Protein AF-A0A6L2LX08-F1 (afdb_monomer)

Organism: Tanacetum cinerariifolium (NCBI:txid118510)

Solvent-accessible surface area (backbone atoms only — not comparable to full-atom values): 15233 Å² total; per-residue (Å²): 135,84,84,80,79,87,71,76,82,74,75,90,45,76,66,49,53,52,54,49,52,52,50,51,51,48,55,66,56,57,76,75,60,60,82,78,58,62,72,62,72,74,46,66,65,60,57,51,51,52,53,51,52,61,50,60,75,73,66,77,92,78,82,86,76,82,82,73,95,84,80,87,87,78,84,90,81,84,88,75,94,79,91,78,84,88,78,91,79,82,93,77,85,86,92,69,97,68,89,82,86,72,96,75,88,79,76,56,71,73,57,60,58,60,72,66,54,78,73,83,74,82,73,84,63,58,70,69,57,52,54,51,52,52,52,52,52,51,55,52,50,53,54,48,54,54,52,53,54,50,52,53,50,52,52,50,54,50,51,54,50,52,52,53,49,51,56,49,49,56,51,50,54,50,52,52,54,51,52,49,54,52,51,51,54,52,50,52,54,50,49,53,53,48,53,51,52,53,52,52,53,51,51,52,52,54,52,53,50,52,50,52,51,50,52,53,50,51,54,50,53,53,51,52,54,52,52,50,54,55,51,52,53,54,51,53,59,61,75,76,106

Sequence (241 aa):
MSKQCTKPKRKQDDSWFKDKVLLVQAQANGQILHEDELAFLGDPGIAEVTLMANLSHYGSDALDEVYNPHNVDTNLINQAVHARPSFEQSNVVNHTETEITSDSNIIPYSQYVIDLQPAAIQNSKSSTQQDALIASVIEQLKTQVVNYTKINLDIQIVNDTLTAKLKRYKKQVKILKEGQNVALKNKDNVLDSWAQSVEIDNLKQTLLEHLKERDSLLQTVTLLKNDFKKEESKNIDREIA

Secondary structure (DSSP, 8-state):
------SPPPP--HHHHHHHHHHHHHHHHHTSS-GGGTTTSS-HHHHHHHHHHHHHTTSSSSSS-----S--SSSS--------------------------------HHHHHHHTS---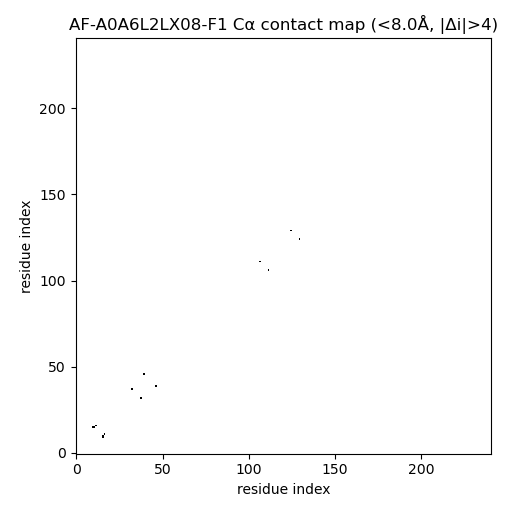------HHHHHHHHHHHHHHHHHHHHHHHHHHHHHHHHHHHHHHHHHHHHHHHHHHHHHHHHHHHHHHHHHHHHHHHHHHHHHHHHHHHHHHHHHHHHHHHHHHHHHHHHHHHHHHHHH--

Foldseek 3Di:
DDPDDPDPDDDPDPVVVVVVVVVVVCVVVVVPDDPVVVVCPPDVPVVVVVVVVVCVVVPDPPPPDDDDPDDPPDDPPPPDDDDDDDDDDDDDDDDDDDDDPDDDDDDPPVVVVVVPPDPPPPPPDDVVNVVVVVVVVVVVVVVVVVVVVVVVVVVVVVVVVVVVVVVVVVVVVVVVVVVVVVVVVVVVVVVVVVVVVVVVVVVVVVVVVVVVVVVVVVVVVVVVVVVVVVVVVVVVVVVVD

Structure (mmCIF, N/CA/C/O backbone):
data_AF-A0A6L2LX08-F1
#
_entry.id   AF-A0A6L2LX08-F1
#
loop_
_atom_site.group_PDB
_atom_site.id
_atom_site.type_symbol
_atom_site.label_atom_id
_atom_site.label_alt_id
_atom_site.label_comp_id
_atom_site.label_asym_id
_atom_site.label_entity_id
_atom_site.label_seq_id
_atom_site.pdbx_PDB_ins_code
_atom_site.Cartn_x
_atom_site.Cartn_y
_atom_site.Cartn_z
_atom_site.occupancy
_atom_site.B_iso_or_equiv
_atom_site.auth_seq_id
_atom_site.auth_comp_id
_atom_site.auth_asym_id
_atom_site.auth_atom_id
_atom_site.pdbx_PDB_model_num
ATOM 1 N N . MET A 1 1 ? -25.011 -23.414 -28.152 1.00 41.28 1 MET A N 1
ATOM 2 C CA . MET A 1 1 ? -24.965 -22.289 -29.116 1.00 41.28 1 MET A CA 1
ATOM 3 C C . MET A 1 1 ? -23.629 -21.577 -28.958 1.00 41.28 1 MET A C 1
ATOM 5 O O . MET A 1 1 ? -23.352 -21.077 -27.875 1.00 41.28 1 MET A O 1
ATOM 9 N N . SER A 1 2 ? -22.768 -21.619 -29.979 1.00 49.69 2 SER A N 1
ATOM 10 C CA . SER A 1 2 ? -21.411 -21.061 -29.911 1.00 49.69 2 SER A CA 1
ATOM 11 C C . SER A 1 2 ? -21.460 -19.552 -30.165 1.00 49.69 2 SER A C 1
ATOM 13 O O . SER A 1 2 ? -21.918 -19.125 -31.224 1.00 49.69 2 SER A O 1
ATOM 15 N N . LYS A 1 3 ? -21.056 -18.735 -29.185 1.00 55.75 3 LYS A N 1
ATOM 16 C CA . LYS A 1 3 ? -21.018 -17.271 -29.322 1.00 55.75 3 LYS A CA 1
ATOM 17 C C . LYS A 1 3 ? -19.845 -16.904 -30.239 1.00 55.75 3 LYS A C 1
ATOM 19 O O . LYS A 1 3 ? -18.704 -16.858 -29.789 1.00 55.75 3 LYS A O 1
ATOM 24 N N . GLN A 1 4 ? -20.111 -16.679 -31.525 1.00 52.16 4 GLN A N 1
ATOM 25 C CA . GLN A 1 4 ? -19.106 -16.160 -32.453 1.00 52.16 4 GLN A CA 1
ATOM 26 C C . GLN A 1 4 ? -18.783 -14.703 -32.100 1.00 52.16 4 GLN A C 1
ATOM 28 O O . GLN A 1 4 ? -19.656 -13.838 -32.087 1.00 52.16 4 GLN A O 1
ATOM 33 N N . CYS A 1 5 ? -17.516 -14.441 -31.777 1.00 54.53 5 CYS A N 1
ATOM 34 C CA . CYS A 1 5 ? -17.016 -13.101 -31.496 1.00 54.53 5 CYS A CA 1
ATOM 35 C C . CYS A 1 5 ? -16.708 -12.391 -32.823 1.00 54.53 5 CYS A C 1
ATOM 37 O O . CYS A 1 5 ? -15.807 -12.799 -33.548 1.00 54.53 5 CYS A O 1
ATOM 39 N N . THR A 1 6 ? -17.452 -11.332 -33.136 1.00 59.69 6 THR A N 1
ATOM 40 C CA . THR A 1 6 ? -17.341 -10.539 -34.376 1.00 59.69 6 THR A CA 1
ATOM 41 C C . THR A 1 6 ? -16.315 -9.404 -34.303 1.00 59.69 6 THR A C 1
ATOM 43 O O . THR A 1 6 ? -16.187 -8.627 -35.246 1.00 59.69 6 THR A O 1
ATOM 46 N N . LYS A 1 7 ? -15.564 -9.274 -33.201 1.00 73.94 7 LYS A N 1
ATOM 47 C CA . LYS A 1 7 ? -14.571 -8.199 -33.057 1.00 73.94 7 LYS A CA 1
ATOM 48 C C . LYS A 1 7 ? -13.251 -8.581 -33.743 1.00 73.94 7 LYS A C 1
ATOM 50 O O . LYS A 1 7 ? -12.708 -9.643 -33.428 1.00 73.94 7 LYS A O 1
ATOM 55 N N . PRO A 1 8 ? -12.693 -7.728 -34.625 1.00 62.06 8 PRO A N 1
ATOM 56 C CA . PRO A 1 8 ? -11.378 -7.968 -35.206 1.00 62.06 8 PRO A CA 1
ATOM 57 C C . PRO A 1 8 ? -10.317 -7.998 -34.100 1.00 62.06 8 PRO A C 1
ATOM 59 O O . PRO A 1 8 ? -10.370 -7.215 -33.146 1.00 62.06 8 PRO A O 1
ATOM 62 N N . LYS A 1 9 ? -9.353 -8.920 -34.214 1.00 68.38 9 LYS A N 1
ATOM 63 C CA . LYS A 1 9 ? -8.205 -8.976 -33.303 1.00 68.38 9 LYS A CA 1
ATOM 64 C C . LYS A 1 9 ? -7.478 -7.630 -33.375 1.00 68.38 9 LYS A C 1
ATOM 66 O O . LYS A 1 9 ? -7.027 -7.233 -34.447 1.00 68.38 9 LYS A O 1
ATOM 71 N N . ARG A 1 10 ? -7.395 -6.921 -32.244 1.00 70.75 10 ARG A N 1
ATOM 72 C CA . ARG A 1 10 ? -6.572 -5.708 -32.137 1.00 70.75 10 ARG A CA 1
ATOM 73 C C . ARG A 1 10 ? -5.121 -6.068 -32.469 1.00 70.75 10 ARG A C 1
ATOM 75 O O . ARG A 1 10 ? -4.681 -7.172 -32.143 1.00 70.75 10 ARG A O 1
ATOM 82 N N . LYS A 1 11 ? -4.403 -5.152 -33.126 1.00 77.50 11 LYS A N 1
ATOM 83 C CA . LYS A 1 11 ? -2.964 -5.305 -33.370 1.00 77.50 11 LYS A CA 1
ATOM 84 C C . LYS A 1 11 ? -2.252 -5.444 -32.020 1.00 77.50 11 LYS A C 1
ATOM 86 O O . LYS A 1 11 ? -2.609 -4.758 -31.067 1.00 77.50 11 LYS A O 1
ATOM 91 N N . GLN A 1 12 ? -1.303 -6.373 -31.941 1.00 79.38 12 GLN A N 1
ATOM 92 C CA . GLN A 1 12 ? -0.458 -6.559 -30.763 1.00 79.38 12 GLN A CA 1
ATOM 93 C C . GLN A 1 12 ? 0.648 -5.505 -30.797 1.00 79.38 12 GLN A C 1
ATOM 95 O O . GLN A 1 12 ? 1.749 -5.766 -31.266 1.00 79.38 12 GLN A O 1
ATOM 100 N N . ASP A 1 13 ? 0.299 -4.293 -30.389 1.00 78.62 13 ASP A N 1
ATOM 101 C CA . ASP A 1 13 ? 1.238 -3.203 -30.150 1.00 78.62 13 ASP A CA 1
ATOM 102 C C . ASP A 1 13 ? 1.584 -3.106 -28.653 1.00 78.62 13 ASP A C 1
ATOM 104 O O . ASP A 1 13 ? 1.007 -3.799 -27.806 1.00 78.62 13 ASP A O 1
ATOM 108 N N . ASP A 1 14 ? 2.532 -2.238 -28.305 1.00 76.38 14 ASP A N 1
ATOM 109 C CA . ASP A 1 14 ? 2.966 -2.035 -26.917 1.00 76.38 14 ASP A CA 1
ATOM 110 C C . ASP A 1 14 ? 1.815 -1.635 -25.981 1.00 76.38 14 ASP A C 1
ATOM 112 O O . ASP A 1 14 ? 1.832 -1.950 -24.788 1.00 76.38 14 ASP A O 1
ATOM 116 N N . SER A 1 15 ? 0.792 -0.951 -26.506 1.00 72.50 15 SER A N 1
ATOM 117 C CA . SER A 1 15 ? -0.394 -0.564 -25.741 1.00 72.50 15 SER A CA 1
ATOM 118 C C . SER A 1 15 ? -1.241 -1.785 -25.378 1.00 72.50 15 SER A C 1
ATOM 120 O O . SER A 1 15 ? -1.640 -1.932 -24.221 1.00 72.50 15 SER A O 1
ATOM 122 N N . TRP A 1 16 ? -1.437 -2.713 -26.319 1.00 87.38 16 TRP A N 1
ATOM 123 C CA . TRP A 1 16 ? -2.125 -3.982 -26.085 1.00 87.38 16 TRP A CA 1
ATOM 124 C C . TRP A 1 16 ? -1.424 -4.841 -25.028 1.00 87.38 16 TRP A C 1
ATOM 126 O O . TRP A 1 16 ? -2.092 -5.416 -24.166 1.00 87.38 16 TRP A O 1
ATOM 136 N N . PHE A 1 17 ? -0.089 -4.915 -25.057 1.00 77.56 17 PHE A N 1
ATOM 137 C CA . PHE A 1 17 ? 0.668 -5.668 -24.053 1.00 77.56 17 PHE A CA 1
ATOM 138 C C . PHE A 1 17 ? 0.535 -5.052 -22.659 1.00 77.56 17 PHE A C 1
ATOM 140 O O . PHE A 1 17 ? 0.294 -5.781 -21.696 1.00 77.56 17 PHE A O 1
ATOM 147 N N . LYS A 1 18 ? 0.608 -3.721 -22.544 1.00 80.69 18 LYS A N 1
ATOM 148 C CA . LYS A 1 18 ? 0.393 -3.018 -21.269 1.00 80.69 18 LYS A CA 1
ATOM 149 C C . LYS A 1 18 ? -1.010 -3.261 -20.710 1.00 80.69 18 LYS A C 1
ATOM 151 O O . LYS A 1 18 ? -1.135 -3.590 -19.534 1.00 80.69 18 LYS A O 1
ATOM 156 N N . ASP A 1 19 ? -2.041 -3.176 -21.551 1.00 75.88 19 ASP A N 1
ATOM 157 C CA . ASP A 1 19 ? -3.439 -3.451 -21.181 1.00 75.88 19 ASP A CA 1
ATOM 158 C C . ASP A 1 19 ? -3.627 -4.907 -20.710 1.00 75.88 19 ASP A C 1
ATOM 160 O O . ASP A 1 19 ? -4.283 -5.178 -19.704 1.00 75.88 19 ASP A O 1
ATOM 164 N N .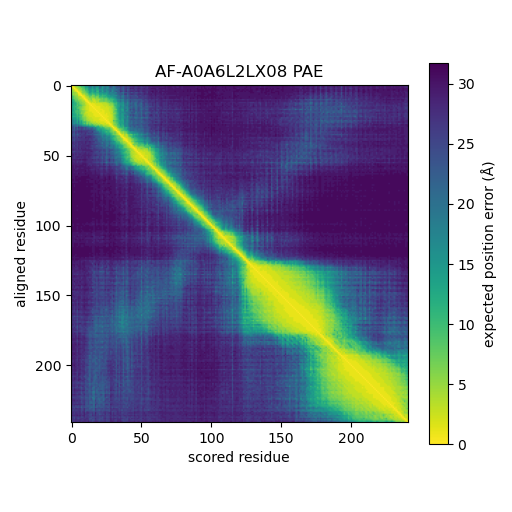 LYS A 1 20 ? -2.973 -5.870 -21.374 1.00 78.06 20 LYS A N 1
ATOM 165 C CA . LYS A 1 20 ? -3.012 -7.285 -20.974 1.00 78.06 20 LYS A CA 1
ATOM 166 C C . LYS A 1 20 ? -2.284 -7.575 -19.670 1.00 78.06 20 LYS A C 1
ATOM 168 O O . LYS A 1 20 ? -2.811 -8.337 -18.863 1.00 78.06 20 LYS A O 1
ATOM 173 N N . VAL A 1 21 ? -1.119 -6.977 -19.446 1.00 77.88 21 VAL A N 1
ATOM 174 C CA . VAL A 1 21 ? -0.383 -7.115 -18.182 1.00 77.88 21 VAL A CA 1
ATOM 175 C C . VAL A 1 21 ? -1.182 -6.501 -17.032 1.00 77.88 21 VAL A C 1
ATOM 177 O O . VAL A 1 21 ? -1.316 -7.135 -15.989 1.00 77.88 21 VAL A O 1
ATOM 180 N N . LEU A 1 22 ? -1.795 -5.330 -17.240 1.00 78.25 22 LEU A N 1
ATOM 181 C CA . LEU A 1 22 ? -2.703 -4.706 -16.272 1.00 78.25 22 LEU A CA 1
ATOM 182 C C . LEU A 1 22 ? -3.910 -5.594 -15.953 1.00 78.25 22 LEU A C 1
ATOM 184 O O . LEU A 1 22 ? -4.255 -5.749 -14.784 1.00 78.25 22 LEU A O 1
ATOM 188 N N . LEU A 1 23 ? -4.517 -6.222 -16.963 1.00 79.00 23 LEU A N 1
ATOM 189 C CA . LEU A 1 23 ? -5.648 -7.128 -16.765 1.00 79.00 23 LEU A CA 1
ATOM 190 C C . LEU A 1 23 ? -5.251 -8.381 -15.972 1.00 79.00 23 LEU A C 1
ATOM 192 O O . LEU A 1 23 ? -5.980 -8.782 -15.072 1.00 79.00 23 LEU A O 1
ATOM 196 N N . VAL A 1 24 ? -4.091 -8.978 -16.263 1.00 74.69 24 VAL A N 1
ATOM 197 C CA . VAL A 1 24 ? -3.564 -10.138 -15.521 1.00 74.69 24 VAL A CA 1
ATOM 198 C C . VAL A 1 24 ? -3.210 -9.754 -14.085 1.00 74.69 24 VAL A C 1
ATOM 200 O O . VAL A 1 24 ? -3.518 -10.505 -13.165 1.00 74.69 24 VAL A O 1
A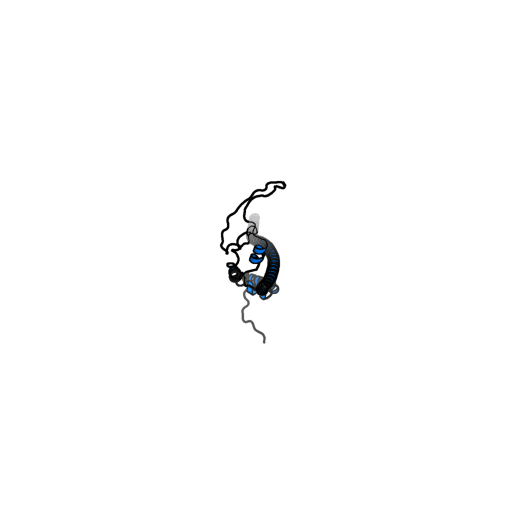TOM 203 N N . GLN A 1 25 ? -2.640 -8.566 -13.872 1.00 69.12 25 GLN A N 1
ATOM 204 C CA . GLN A 1 25 ? -2.359 -8.037 -12.539 1.00 69.12 25 GLN A CA 1
ATOM 205 C C . GLN A 1 25 ? -3.651 -7.792 -11.750 1.00 69.12 25 GLN A C 1
ATOM 207 O O . GLN A 1 25 ? -3.732 -8.154 -10.580 1.00 69.12 25 GLN A O 1
ATOM 212 N N . ALA A 1 26 ? -4.682 -7.231 -12.385 1.00 66.06 26 ALA A N 1
ATOM 213 C CA . ALA A 1 26 ? -5.994 -7.033 -11.776 1.00 66.06 26 ALA A CA 1
ATOM 214 C C . ALA A 1 26 ? -6.694 -8.366 -11.474 1.00 66.06 26 ALA A C 1
ATOM 216 O O . ALA A 1 26 ? -7.330 -8.495 -10.436 1.00 66.06 26 ALA A O 1
ATOM 217 N N . GLN A 1 27 ? -6.537 -9.376 -12.331 1.00 66.25 27 GLN A N 1
ATOM 218 C CA . GLN A 1 27 ? -7.106 -10.710 -12.133 1.00 66.25 27 GLN A CA 1
ATOM 219 C C . GLN A 1 27 ? -6.372 -11.495 -11.031 1.00 66.25 27 GLN A C 1
ATOM 221 O O . GLN A 1 27 ? -7.015 -12.189 -10.247 1.00 66.25 27 GLN A O 1
ATOM 226 N N . ALA A 1 28 ? -5.050 -11.325 -10.917 1.00 53.53 28 ALA A N 1
ATOM 227 C CA . ALA A 1 28 ? -4.238 -11.857 -9.822 1.00 53.53 28 ALA A CA 1
ATOM 228 C C . ALA A 1 28 ? -4.529 -11.155 -8.483 1.00 53.53 28 ALA A C 1
ATOM 230 O O . ALA A 1 28 ? -4.523 -11.795 -7.435 1.00 53.53 28 ALA A O 1
ATOM 231 N N . ASN A 1 29 ? -4.835 -9.855 -8.516 1.00 58.97 29 ASN A N 1
ATOM 232 C CA . ASN A 1 29 ? -5.192 -9.075 -7.329 1.00 58.97 29 ASN A CA 1
ATOM 233 C C . ASN A 1 29 ? -6.678 -9.237 -6.932 1.00 58.97 29 ASN A C 1
ATOM 235 O O . ASN A 1 29 ? -7.015 -9.102 -5.760 1.00 58.97 29 ASN A O 1
ATOM 239 N N . GLY A 1 30 ? -7.564 -9.549 -7.884 1.00 53.81 30 GLY A N 1
ATOM 240 C CA . GLY A 1 30 ? -9.012 -9.695 -7.688 1.00 53.81 30 GLY A CA 1
ATOM 241 C C . GLY A 1 30 ? -9.455 -11.038 -7.099 1.00 53.81 30 GLY A C 1
ATOM 242 O O . GLY A 1 30 ? -10.604 -11.170 -6.701 1.00 53.81 30 GLY A O 1
ATOM 243 N N . GLN A 1 31 ? -8.561 -12.028 -6.998 1.00 51.47 31 GLN A N 1
ATOM 244 C CA . GLN A 1 31 ? -8.841 -13.298 -6.311 1.00 51.47 31 GLN A CA 1
ATOM 245 C C . GLN A 1 31 ? -8.627 -13.243 -4.786 1.00 51.47 31 GLN A C 1
ATOM 247 O O . GLN A 1 31 ? -8.909 -14.227 -4.107 1.00 51.47 31 GLN A O 1
ATOM 252 N N . ILE A 1 32 ? -8.134 -12.123 -4.238 1.00 49.69 32 ILE A N 1
ATOM 253 C CA . ILE A 1 32 ? -7.744 -12.012 -2.818 1.00 49.69 32 ILE A CA 1
ATOM 254 C C . ILE A 1 32 ? -8.665 -11.098 -1.994 1.00 49.69 32 ILE A C 1
ATOM 256 O O . ILE A 1 32 ? -8.619 -11.167 -0.767 1.00 49.69 32 ILE A O 1
ATOM 260 N N . LEU A 1 33 ? -9.536 -10.291 -2.608 1.00 43.94 33 LEU A N 1
ATOM 261 C CA . LEU A 1 33 ? -10.389 -9.359 -1.863 1.00 43.94 33 LEU A CA 1
ATOM 262 C C . LEU A 1 33 ? -11.863 -9.752 -2.011 1.00 43.94 33 LEU A C 1
ATOM 264 O O . LEU A 1 33 ? -12.422 -9.749 -3.105 1.00 43.94 33 LEU A O 1
ATOM 268 N N . HIS A 1 34 ? -12.444 -10.153 -0.880 1.00 43.28 34 HIS A N 1
ATOM 269 C CA . HIS A 1 34 ? -13.855 -10.485 -0.688 1.00 43.28 34 HIS A CA 1
ATOM 270 C C . HIS A 1 34 ? -14.738 -9.296 -1.111 1.00 43.28 34 HIS A C 1
ATOM 272 O O . HIS A 1 34 ? -14.338 -8.144 -0.935 1.00 43.28 34 HIS A O 1
ATOM 278 N N . GLU A 1 35 ? -15.936 -9.566 -1.640 1.00 48.88 35 GLU A N 1
ATOM 279 C CA . GLU A 1 35 ? -16.871 -8.570 -2.206 1.00 48.88 35 GLU A CA 1
ATOM 280 C C . GLU A 1 35 ? -17.202 -7.391 -1.262 1.00 48.88 35 GLU A C 1
ATOM 282 O O . GLU A 1 35 ? -17.576 -6.317 -1.732 1.00 48.88 35 GLU A O 1
ATOM 287 N N . ASP A 1 36 ? -16.956 -7.529 0.043 1.00 51.44 36 ASP A N 1
ATOM 288 C CA . ASP A 1 36 ? -17.189 -6.486 1.050 1.00 51.44 36 ASP A CA 1
ATOM 289 C C . ASP A 1 36 ? -16.138 -5.351 1.051 1.00 51.44 36 ASP A C 1
ATOM 291 O O . ASP A 1 36 ? -16.396 -4.272 1.584 1.00 51.44 36 ASP A O 1
ATOM 295 N N . GLU A 1 37 ? -14.954 -5.545 0.450 1.00 50.62 37 GLU A N 1
ATOM 296 C CA . GLU A 1 37 ? -13.893 -4.517 0.389 1.00 50.62 37 GLU A CA 1
ATOM 297 C C . GLU A 1 37 ? -14.067 -3.528 -0.780 1.00 50.62 37 GLU A C 1
ATOM 299 O O . GLU A 1 37 ? -13.519 -2.423 -0.743 1.00 50.62 37 GLU A O 1
ATOM 304 N N . LEU A 1 38 ? -14.872 -3.867 -1.795 1.00 51.47 38 LEU A N 1
ATOM 305 C CA . LEU A 1 38 ? -15.104 -3.004 -2.964 1.00 51.47 38 LEU A CA 1
ATOM 306 C C . LEU A 1 38 ? -16.054 -1.835 -2.675 1.00 51.47 38 LEU A C 1
ATOM 308 O O . LEU A 1 38 ? -15.947 -0.793 -3.320 1.00 51.47 38 LEU A O 1
ATOM 312 N N . ALA A 1 39 ? -16.926 -1.956 -1.671 1.00 47.97 39 ALA A N 1
ATOM 313 C CA . ALA A 1 39 ? -17.774 -0.849 -1.228 1.00 47.97 39 ALA A CA 1
ATOM 314 C C . ALA A 1 39 ? -16.991 0.227 -0.445 1.00 47.97 39 ALA A C 1
ATOM 316 O O . ALA A 1 39 ? -17.426 1.373 -0.378 1.00 47.97 39 ALA A O 1
ATOM 317 N N . PHE A 1 40 ? -15.820 -0.115 0.114 1.00 44.88 40 PHE A N 1
ATOM 318 C CA . PHE A 1 40 ? -15.015 0.789 0.949 1.00 44.88 40 PHE A CA 1
ATOM 319 C C . PHE A 1 40 ? -14.046 1.676 0.146 1.00 44.88 40 PHE A C 1
ATOM 321 O O . PHE A 1 40 ? -13.585 2.701 0.640 1.00 44.88 40 PHE A O 1
ATOM 328 N N . LEU A 1 41 ? -13.739 1.305 -1.102 1.00 46.84 41 LEU A N 1
ATOM 329 C CA . LEU A 1 41 ? -12.811 2.039 -1.976 1.00 46.84 41 LEU A CA 1
ATOM 330 C C . LEU A 1 41 ? -13.506 3.028 -2.924 1.00 46.84 41 LEU A C 1
ATOM 332 O O . LEU A 1 41 ? -12.823 3.764 -3.633 1.00 46.84 41 LEU A O 1
ATOM 336 N N . GLY A 1 42 ? -14.844 3.038 -2.950 1.00 50.34 42 GLY A N 1
ATOM 337 C CA . GLY A 1 42 ? -15.627 3.880 -3.855 1.00 50.34 42 GLY A CA 1
ATOM 338 C C . GLY A 1 42 ? -15.619 5.362 -3.487 1.00 50.34 42 GLY A C 1
ATOM 339 O O . GLY A 1 42 ? -15.642 6.194 -4.389 1.00 50.34 42 GLY A O 1
ATOM 340 N N . ASP A 1 43 ? -15.553 5.698 -2.193 1.00 48.84 43 ASP A N 1
ATOM 341 C CA . ASP A 1 43 ? -15.487 7.096 -1.764 1.00 48.84 43 ASP A CA 1
ATOM 342 C C . ASP A 1 43 ? -14.944 7.257 -0.324 1.00 48.84 43 ASP A C 1
ATOM 344 O O . ASP A 1 43 ? -15.702 7.182 0.652 1.00 48.84 43 ASP A O 1
ATOM 348 N N . PRO A 1 44 ? -13.626 7.479 -0.153 1.00 52.62 44 PRO A N 1
ATOM 349 C CA . PRO A 1 44 ? -13.014 7.740 1.152 1.00 52.62 44 PRO A CA 1
ATOM 350 C C . PRO A 1 44 ? -13.641 8.941 1.875 1.00 52.62 44 PRO A C 1
ATOM 352 O O . PRO A 1 44 ? -13.711 8.945 3.104 1.00 52.62 44 PRO A O 1
ATOM 355 N N . GLY A 1 45 ? -14.148 9.927 1.123 1.00 51.84 45 GLY A N 1
ATOM 356 C CA . GLY A 1 45 ? -14.739 11.144 1.677 1.00 51.84 45 GLY A CA 1
ATOM 357 C C . GLY A 1 45 ? -16.080 10.899 2.369 1.00 51.84 45 GLY A C 1
ATOM 358 O O . GLY A 1 45 ? -16.346 11.485 3.414 1.00 51.84 45 GLY A O 1
ATOM 359 N N . ILE A 1 46 ? -16.912 9.988 1.855 1.00 55.53 46 ILE A N 1
ATOM 360 C CA . ILE A 1 46 ? -18.222 9.679 2.455 1.00 55.53 46 ILE A CA 1
ATOM 361 C C . ILE A 1 46 ? -18.053 8.908 3.767 1.00 55.53 46 ILE A C 1
ATOM 363 O O . ILE A 1 46 ? -18.759 9.182 4.741 1.00 55.53 46 ILE A O 1
ATOM 367 N N . ALA A 1 47 ? -17.101 7.972 3.825 1.00 55.34 47 ALA A N 1
ATOM 368 C CA . ALA A 1 47 ? -16.808 7.218 5.041 1.00 55.34 47 ALA A CA 1
ATOM 369 C C . ALA A 1 47 ? -16.259 8.132 6.148 1.00 55.34 47 ALA A C 1
ATOM 371 O O . ALA A 1 47 ? -16.675 8.014 7.299 1.00 55.34 47 ALA A O 1
ATOM 372 N N . GLU A 1 48 ? -15.385 9.076 5.796 1.00 57.25 48 GLU A N 1
ATOM 373 C CA . GLU A 1 48 ? -14.810 10.048 6.729 1.00 57.25 48 GLU A CA 1
ATOM 374 C C . GLU A 1 48 ? -15.861 11.043 7.250 1.00 57.25 48 GLU A C 1
ATOM 376 O O . GLU A 1 48 ? -15.943 11.275 8.457 1.00 57.25 48 GLU A O 1
ATOM 381 N N . VAL A 1 49 ? -16.738 11.548 6.374 1.00 57.50 49 VAL A N 1
ATOM 382 C CA . VAL A 1 49 ? -17.853 12.440 6.742 1.00 57.50 49 VAL A CA 1
ATOM 383 C C . VAL A 1 49 ? -18.885 11.719 7.610 1.00 57.50 49 VAL A C 1
ATOM 385 O O . VAL A 1 49 ? -19.371 12.292 8.580 1.00 57.50 49 VAL A O 1
ATOM 388 N N . THR A 1 50 ? -19.180 10.448 7.328 1.00 56.03 50 THR A N 1
ATOM 389 C CA . THR A 1 50 ? -20.111 9.646 8.141 1.00 56.03 50 THR A CA 1
ATOM 390 C C . THR A 1 50 ? -19.528 9.355 9.526 1.00 56.03 50 THR A C 1
ATOM 392 O O . THR A 1 50 ? -20.239 9.406 10.527 1.00 56.03 50 THR A O 1
ATOM 395 N N . LEU A 1 51 ? -18.221 9.091 9.616 1.00 58.91 51 LEU A N 1
ATOM 396 C CA . LEU A 1 51 ? -17.536 8.828 10.883 1.00 58.91 51 LEU A CA 1
ATOM 397 C C . LEU A 1 51 ? -17.400 10.110 11.723 1.00 58.91 51 LEU A C 1
ATOM 399 O O . LEU A 1 51 ? -17.646 10.065 12.927 1.00 58.91 51 LEU A O 1
ATOM 403 N N . MET A 1 52 ? -17.122 11.258 11.092 1.00 61.97 52 MET A N 1
ATOM 404 C CA . MET A 1 52 ? -17.168 12.575 11.740 1.00 61.97 52 MET A CA 1
ATOM 405 C C . MET A 1 52 ? -18.578 12.946 12.217 1.00 61.97 52 MET A C 1
ATOM 407 O O . MET A 1 52 ? -18.724 13.388 13.354 1.00 61.97 52 MET A O 1
ATOM 411 N N . ALA A 1 53 ? -19.614 12.714 11.405 1.00 56.66 53 ALA A N 1
ATOM 412 C CA . ALA A 1 53 ? -21.006 12.991 11.772 1.00 56.66 53 ALA A CA 1
ATOM 413 C C . ALA A 1 53 ? -21.493 12.115 12.943 1.00 56.66 53 ALA A C 1
ATOM 415 O O . ALA A 1 53 ? -22.188 12.594 13.841 1.00 56.66 53 ALA A O 1
ATOM 416 N N . ASN A 1 54 ? -21.076 10.845 12.981 1.00 55.06 54 ASN A N 1
ATOM 417 C CA . ASN A 1 54 ? -21.398 9.930 14.078 1.00 55.06 54 ASN A CA 1
ATOM 418 C C . ASN A 1 54 ? -20.660 10.287 15.380 1.00 55.06 54 ASN A C 1
ATOM 420 O O . ASN A 1 54 ? -21.207 10.090 16.462 1.00 55.06 54 ASN A O 1
ATOM 424 N N . LEU A 1 55 ? -19.445 10.841 15.291 1.00 57.00 55 LEU A N 1
ATOM 425 C CA . LEU A 1 55 ? -18.691 11.340 16.447 1.00 57.00 55 LEU A CA 1
ATOM 426 C C . LEU A 1 55 ? -19.248 12.674 16.973 1.00 57.00 55 LEU A C 1
ATOM 428 O O . LEU A 1 55 ? -19.318 12.863 18.186 1.00 57.00 55 LEU A O 1
ATOM 432 N N . SER A 1 56 ? -19.698 13.580 16.096 1.00 61.38 56 SER A N 1
ATOM 433 C CA . SER A 1 56 ? -20.287 14.862 16.511 1.00 61.38 56 SER A CA 1
ATOM 434 C C . SER A 1 56 ? -21.656 14.713 17.179 1.00 61.38 56 SER A C 1
ATOM 436 O O . SER A 1 56 ? -22.038 15.569 17.970 1.00 61.38 56 SER A O 1
ATOM 438 N N . HIS A 1 57 ? -22.383 13.621 16.915 1.00 50.12 57 HIS A N 1
ATOM 439 C CA . HIS A 1 57 ? -23.678 13.342 17.551 1.00 50.12 57 HIS A CA 1
ATOM 440 C C . HIS A 1 57 ? -23.548 12.949 19.040 1.00 50.12 57 HIS A C 1
ATOM 442 O O . HIS A 1 57 ? -24.537 12.949 19.768 1.00 50.12 57 HIS A O 1
ATOM 448 N N . TYR A 1 58 ? -22.339 12.630 19.516 1.00 50.97 58 TYR A N 1
ATOM 449 C CA . TYR A 1 58 ? -22.093 12.235 20.910 1.00 50.97 58 TYR A CA 1
ATOM 450 C C . TYR A 1 58 ? -21.210 13.223 21.694 1.00 50.97 58 TYR A C 1
ATOM 452 O O . TYR A 1 58 ? -20.823 12.935 22.824 1.00 50.97 58 TYR A O 1
ATOM 460 N N . GLY A 1 59 ? -20.872 14.375 21.105 1.00 56.34 59 GLY A N 1
ATOM 461 C CA . GLY A 1 59 ? -19.723 15.179 21.529 1.00 56.34 59 GLY A CA 1
ATOM 462 C C . GLY A 1 59 ? -19.985 16.546 22.163 1.00 56.34 59 GLY A C 1
ATOM 463 O O . GLY A 1 59 ? -19.007 17.261 22.341 1.00 56.34 59 GLY A O 1
ATOM 464 N N . SER A 1 60 ? -21.223 16.946 22.489 1.00 49.50 60 SER A N 1
ATOM 465 C CA . SER A 1 60 ? -21.451 18.309 23.025 1.00 49.50 60 SER A CA 1
ATOM 466 C C . SER A 1 60 ? -22.288 18.438 24.301 1.00 49.50 60 SER A C 1
ATOM 468 O O . SER A 1 60 ? -22.195 19.487 24.929 1.00 49.50 60 SER A O 1
ATOM 470 N N . ASP A 1 61 ? -23.013 17.406 24.748 1.00 49.09 61 ASP A N 1
ATOM 471 C CA . ASP A 1 61 ? -23.886 17.528 25.937 1.00 49.09 61 ASP A CA 1
ATOM 472 C C . ASP A 1 61 ? -23.344 16.807 27.189 1.00 49.09 61 ASP A C 1
ATOM 474 O O . ASP A 1 61 ? -24.024 16.740 28.209 1.00 49.09 61 ASP A O 1
ATOM 478 N N . ALA A 1 62 ? -22.125 16.252 27.141 1.00 50.97 62 ALA A N 1
ATOM 479 C CA . ALA A 1 62 ? -21.579 15.434 28.236 1.00 50.97 62 ALA A CA 1
ATOM 480 C C . ALA A 1 62 ? -20.145 15.784 28.676 1.00 50.97 62 ALA A C 1
ATOM 482 O O . ALA A 1 62 ? -19.577 15.063 29.493 1.00 50.97 62 ALA A O 1
ATOM 483 N N . LEU A 1 63 ? -19.538 16.855 28.150 1.00 47.00 63 LEU A N 1
ATOM 484 C CA . LEU A 1 63 ? -18.125 17.180 28.400 1.00 47.00 63 LEU A CA 1
ATOM 485 C C . LEU A 1 63 ? -17.892 18.594 28.951 1.00 47.00 63 LEU A C 1
ATOM 487 O O . LEU A 1 63 ? -16.887 19.206 28.608 1.00 47.00 63 LEU A O 1
ATOM 491 N N . ASP A 1 64 ? -18.768 19.090 29.832 1.00 49.31 64 ASP A N 1
ATOM 492 C CA . ASP A 1 64 ? -18.441 20.281 30.642 1.00 49.31 64 ASP A CA 1
ATOM 493 C C . ASP A 1 64 ? -18.614 20.093 32.157 1.00 49.31 64 ASP A C 1
ATOM 495 O O . ASP A 1 64 ? -18.626 21.051 32.920 1.00 49.31 64 ASP A O 1
ATOM 499 N N . GLU A 1 65 ? -18.662 18.846 32.635 1.00 53.69 65 GLU A N 1
ATOM 500 C CA . GLU A 1 65 ? -18.516 18.577 34.070 1.00 53.69 65 GLU A CA 1
ATOM 501 C C . GLU A 1 65 ? -17.428 17.525 34.311 1.00 53.69 65 GLU A C 1
ATOM 503 O O . GLU A 1 65 ? -17.652 16.387 34.725 1.00 53.69 65 GLU A O 1
ATOM 508 N N . VAL A 1 66 ? -16.190 17.929 34.005 1.00 40.44 66 VAL A N 1
ATOM 509 C CA . VAL A 1 66 ? -14.992 17.260 34.513 1.00 40.44 66 VAL A CA 1
ATOM 510 C C . VAL A 1 66 ? -14.930 17.497 36.020 1.00 40.44 66 VAL A C 1
ATOM 512 O O . VAL A 1 66 ? -14.525 18.545 36.515 1.00 40.44 66 VAL A O 1
ATOM 515 N N . TYR A 1 67 ? -15.357 16.464 36.728 1.00 38.94 67 TYR A N 1
ATOM 516 C CA . TYR A 1 67 ? -15.115 16.175 38.130 1.00 38.94 67 TYR A CA 1
ATOM 517 C C . TYR A 1 67 ? -13.718 16.620 38.612 1.00 38.94 67 TYR A C 1
ATOM 519 O O . TYR A 1 67 ? -12.694 16.099 38.169 1.00 38.94 67 TYR A O 1
ATOM 527 N N . ASN A 1 68 ? -13.692 17.545 39.575 1.00 43.16 68 ASN A N 1
ATOM 528 C CA . ASN A 1 68 ? -12.534 17.858 40.412 1.00 43.16 68 ASN A CA 1
ATOM 529 C C . ASN A 1 68 ? -12.798 17.318 41.835 1.00 43.16 68 ASN A C 1
ATOM 531 O O . ASN A 1 68 ? -13.604 17.909 42.559 1.00 43.16 68 ASN A O 1
ATOM 535 N N . PRO A 1 69 ? -12.180 16.203 42.273 1.00 47.06 69 PRO A N 1
ATOM 536 C CA . PRO A 1 69 ? -12.433 15.631 43.588 1.00 47.06 69 PRO A CA 1
ATOM 537 C C . PRO A 1 69 ? -11.446 16.165 44.616 1.00 47.06 69 PRO A C 1
ATOM 539 O O . PRO A 1 69 ? -10.552 15.446 45.035 1.00 47.06 69 PRO A O 1
ATOM 542 N N . HIS A 1 70 ? -11.617 17.413 45.040 1.00 42.91 70 HIS A N 1
ATOM 543 C CA . HIS A 1 70 ? -11.170 17.892 46.354 1.00 42.91 70 HIS A CA 1
ATOM 544 C C . HIS A 1 70 ? -11.763 19.278 46.610 1.00 42.91 70 HIS A C 1
ATOM 546 O O . HIS A 1 70 ? -11.068 20.278 46.480 1.00 42.91 70 HIS A O 1
ATOM 552 N N . ASN A 1 71 ? -13.068 19.316 46.912 1.00 49.12 71 ASN A N 1
ATOM 553 C CA . ASN A 1 71 ? -13.781 20.366 47.660 1.00 49.12 71 ASN A CA 1
ATOM 554 C C . ASN A 1 71 ? -15.280 20.315 47.310 1.00 49.12 71 ASN A C 1
ATOM 556 O O . ASN A 1 71 ? -15.745 21.099 46.491 1.00 49.12 71 ASN A O 1
ATOM 560 N N . VAL A 1 72 ? -16.051 19.416 47.925 1.00 45.88 72 VAL A N 1
ATOM 561 C CA . VAL A 1 72 ? -17.502 19.646 48.089 1.00 45.88 72 VAL A CA 1
ATOM 562 C C . VAL A 1 72 ? -17.909 19.218 49.498 1.00 45.88 72 VAL A C 1
ATOM 564 O O . VAL A 1 72 ? -18.789 18.405 49.719 1.00 45.88 72 VAL A O 1
ATOM 567 N N . ASP A 1 73 ? -17.167 19.814 50.421 1.00 46.50 73 ASP A N 1
ATOM 568 C CA . ASP A 1 73 ? -17.319 19.906 51.865 1.00 46.50 73 ASP A CA 1
ATOM 569 C C . ASP A 1 73 ? -18.491 20.685 52.462 1.00 46.50 73 ASP A C 1
ATOM 571 O O . ASP A 1 73 ? -18.387 21.004 53.639 1.00 46.50 73 ASP A O 1
ATOM 575 N N . THR A 1 74 ? -19.376 21.341 51.679 1.00 43.53 74 THR A N 1
ATOM 576 C CA . THR A 1 74 ? -20.053 22.541 52.262 1.00 43.53 74 THR A CA 1
ATOM 577 C C . THR A 1 74 ? -21.296 23.158 51.596 1.00 43.53 74 THR A C 1
ATOM 579 O O . THR A 1 74 ? -21.604 24.299 51.925 1.00 43.53 74 THR A O 1
ATOM 582 N N . ASN A 1 75 ? -22.065 22.499 50.716 1.00 43.41 75 ASN A N 1
ATOM 583 C CA . ASN A 1 75 ? -23.190 23.205 50.048 1.00 43.41 75 ASN A CA 1
ATOM 584 C C . ASN A 1 75 ? -24.599 22.586 50.115 1.00 43.41 75 ASN A C 1
ATOM 586 O O . ASN A 1 75 ? -25.491 23.092 49.442 1.00 43.41 75 ASN A O 1
ATOM 590 N N . LEU A 1 76 ? -24.875 21.595 50.974 1.00 39.25 76 LEU A N 1
ATOM 591 C CA . LEU A 1 76 ? -26.259 21.106 51.174 1.00 39.25 76 LEU A CA 1
ATOM 592 C C . LEU A 1 76 ? -26.872 21.435 52.548 1.00 39.25 76 LEU A C 1
ATOM 594 O O . LEU A 1 76 ? -27.847 20.817 52.964 1.00 39.25 76 LEU A O 1
ATOM 598 N N . ILE A 1 77 ? -26.339 22.429 53.262 1.00 38.34 77 ILE A N 1
ATOM 599 C CA . ILE A 1 77 ? -26.918 22.907 54.528 1.00 38.34 77 ILE A CA 1
ATOM 600 C C . ILE A 1 77 ? -26.984 24.432 54.493 1.00 38.34 77 ILE A C 1
ATOM 602 O O . ILE A 1 77 ? -26.207 25.096 55.156 1.00 38.34 77 ILE A O 1
ATOM 606 N N . ASN A 1 78 ? -27.876 24.999 53.680 1.00 40.53 78 ASN A N 1
ATOM 607 C CA . ASN A 1 78 ? -28.287 26.405 53.792 1.00 40.53 78 ASN A CA 1
ATOM 608 C C . ASN A 1 78 ? -29.692 26.595 53.204 1.00 40.53 78 ASN A C 1
ATOM 610 O O . ASN A 1 78 ? -29.911 27.373 52.281 1.00 40.53 78 ASN A O 1
ATOM 614 N N . GLN A 1 79 ? -30.672 25.872 53.748 1.00 44.75 79 GLN A N 1
ATOM 615 C CA . GLN A 1 79 ? -32.070 26.281 53.614 1.00 44.75 79 GLN A CA 1
ATOM 616 C C . GLN A 1 79 ? -32.867 25.959 54.882 1.00 44.75 79 GLN A C 1
ATOM 618 O O . GLN A 1 79 ? -33.829 25.204 54.867 1.00 44.75 79 GLN A O 1
ATOM 623 N N . ALA A 1 80 ? -32.446 26.548 56.000 1.00 35.16 80 ALA A N 1
ATOM 624 C CA . ALA A 1 80 ? -33.319 26.835 57.133 1.00 35.16 80 ALA A CA 1
ATOM 625 C C . ALA A 1 80 ? -32.689 27.964 57.956 1.00 35.16 80 ALA A C 1
ATOM 627 O O . ALA A 1 80 ? -31.636 27.816 58.569 1.00 35.16 80 ALA A O 1
ATOM 628 N N . VAL A 1 81 ? -33.333 29.123 57.901 1.00 46.69 81 VAL A N 1
ATOM 629 C CA . VAL A 1 81 ? -33.070 30.301 58.725 1.00 46.69 81 VAL A CA 1
ATOM 630 C C . VAL A 1 81 ? -33.209 29.924 60.205 1.00 46.69 81 VAL A C 1
ATOM 632 O O . VAL A 1 81 ? -34.197 29.297 60.563 1.00 46.69 81 VAL A O 1
ATOM 635 N N . HIS A 1 82 ? -32.253 30.303 61.059 1.00 33.41 82 HIS A N 1
ATOM 636 C CA . HIS A 1 82 ? -32.477 31.184 62.219 1.00 33.41 82 HIS A CA 1
ATOM 637 C C . HIS A 1 82 ? -31.190 31.371 63.041 1.00 33.41 82 HIS A C 1
ATOM 639 O O . HIS A 1 82 ? -30.519 30.425 63.439 1.00 33.41 82 HIS A O 1
ATOM 645 N N . ALA A 1 83 ? -30.861 32.640 63.278 1.00 44.19 83 ALA A N 1
ATOM 646 C CA . ALA A 1 83 ? -29.709 33.110 64.030 1.00 44.19 83 ALA A CA 1
ATOM 647 C C . ALA A 1 83 ? -29.686 32.616 65.486 1.00 44.19 83 ALA A C 1
ATOM 649 O O . ALA A 1 83 ? -30.701 32.678 66.181 1.00 44.19 83 ALA A O 1
ATOM 650 N N . ARG A 1 84 ? -28.494 32.272 65.990 1.00 32.50 84 ARG A N 1
ATOM 651 C CA . ARG A 1 84 ? -28.180 32.359 67.423 1.00 32.50 84 ARG A CA 1
ATOM 652 C C . ARG A 1 84 ? -26.674 32.618 67.616 1.00 32.50 84 ARG A C 1
ATOM 654 O O . ARG A 1 84 ? -25.881 31.906 67.005 1.00 32.50 84 ARG A O 1
ATOM 661 N N . PRO A 1 85 ? -26.265 33.643 68.389 1.00 36.19 85 PRO A N 1
ATOM 662 C CA . PRO A 1 85 ? -24.871 34.062 68.465 1.00 36.19 85 PRO A CA 1
ATOM 663 C C . PRO A 1 85 ? -24.046 33.158 69.384 1.00 36.19 85 PRO A C 1
ATOM 665 O O . PRO A 1 85 ? -24.548 32.619 70.372 1.00 36.19 85 PRO A O 1
ATOM 668 N N . SER A 1 86 ? -22.769 33.031 69.035 1.00 37.25 86 SER A N 1
ATOM 669 C CA . SER A 1 86 ? -21.702 32.388 69.795 1.00 37.25 86 SER A CA 1
ATOM 670 C C . SER A 1 86 ? -21.563 32.984 71.195 1.00 37.25 86 SER A C 1
ATOM 672 O O . SER A 1 86 ? -21.426 34.198 71.339 1.00 37.25 86 SER A O 1
ATOM 674 N N . PHE A 1 87 ? -21.502 32.125 72.208 1.00 37.78 87 PHE A N 1
ATOM 675 C CA . PHE A 1 87 ? -20.842 32.457 73.464 1.00 37.78 87 PHE A CA 1
ATOM 676 C C . PHE A 1 87 ? -19.722 31.437 73.655 1.00 37.78 87 PHE A C 1
ATOM 678 O O . PHE A 1 87 ? -19.975 30.264 73.920 1.00 37.78 87 PHE A O 1
ATOM 685 N N . GLU A 1 88 ? -18.486 31.873 73.429 1.00 43.06 88 GLU A N 1
ATOM 686 C CA . GLU A 1 88 ? -17.313 31.156 73.916 1.00 43.0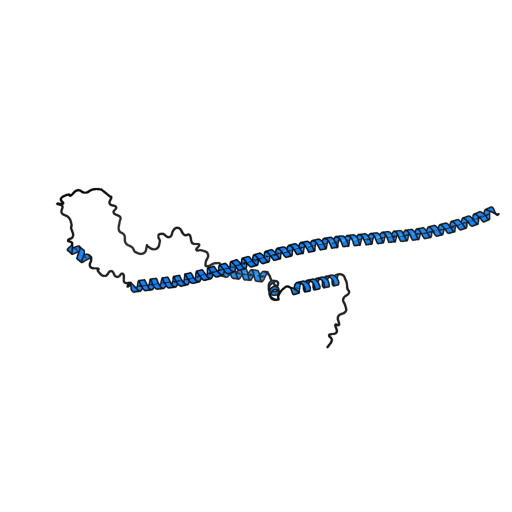6 88 GLU A CA 1
ATOM 687 C C . GLU A 1 88 ? -17.272 31.306 75.439 1.00 43.06 88 GLU A C 1
ATOM 689 O O . GLU A 1 88 ? -17.434 32.412 75.959 1.00 43.06 88 GLU A O 1
ATOM 694 N N . GLN A 1 89 ? -17.017 30.218 76.164 1.00 32.78 89 GLN A N 1
ATOM 695 C CA . GLN A 1 89 ? -16.544 30.329 77.537 1.00 32.78 89 GLN A CA 1
ATOM 696 C C . GLN A 1 89 ? -15.390 29.358 77.767 1.00 32.78 89 GLN A C 1
ATOM 698 O O . GLN A 1 89 ? -15.435 28.191 77.383 1.00 32.78 89 GLN A O 1
ATOM 703 N N . SER A 1 90 ? -14.316 29.920 78.313 1.00 36.91 90 SER A N 1
ATOM 704 C CA . SER A 1 90 ? -12.996 29.333 78.448 1.00 36.91 90 SER A CA 1
ATOM 705 C C . SER A 1 90 ? -12.928 28.246 79.520 1.00 36.91 90 SER A C 1
ATOM 707 O O . SER A 1 90 ? -13.670 28.239 80.500 1.00 36.91 90 SER A O 1
ATOM 709 N N . ASN A 1 91 ? -11.954 27.354 79.346 1.00 42.66 91 ASN A N 1
ATOM 710 C CA . ASN A 1 91 ? -11.544 26.379 80.347 1.00 42.66 91 ASN A CA 1
ATOM 711 C C . ASN A 1 91 ? -10.826 27.065 81.520 1.00 42.66 91 ASN A C 1
ATOM 713 O O . ASN A 1 91 ? -9.783 27.683 81.306 1.00 42.66 91 ASN A O 1
ATOM 717 N N . VAL A 1 92 ? -11.305 26.853 82.751 1.00 35.25 92 VAL A N 1
ATOM 718 C CA . VAL A 1 92 ? -10.514 26.986 83.989 1.00 35.25 92 VAL A CA 1
ATOM 719 C C . VAL A 1 92 ? -10.914 25.881 84.981 1.00 35.25 92 VAL A C 1
ATOM 721 O O . VAL A 1 92 ? -11.967 25.921 85.598 1.00 35.25 92 VAL A O 1
ATOM 724 N N . VAL A 1 93 ? -10.073 24.846 85.039 1.00 31.83 93 VAL A N 1
ATOM 725 C CA . VAL A 1 93 ? -9.354 24.330 86.222 1.00 31.83 93 VAL A CA 1
ATOM 726 C C . VAL A 1 93 ? -10.030 24.400 87.615 1.00 31.83 93 VAL A C 1
ATOM 728 O O . VAL A 1 93 ? -10.211 25.465 88.188 1.00 31.83 93 VAL A O 1
ATOM 731 N N . ASN A 1 94 ? -10.138 23.195 88.193 1.00 37.84 94 ASN A N 1
ATOM 732 C CA . ASN A 1 94 ? -10.066 22.779 89.603 1.00 37.84 94 ASN A CA 1
ATOM 733 C C . ASN A 1 94 ? -11.231 22.990 90.583 1.00 37.84 94 ASN A C 1
ATOM 735 O O . ASN A 1 94 ? -11.840 24.039 90.736 1.00 37.84 94 ASN A O 1
ATOM 739 N N . HIS A 1 95 ? -11.427 21.894 91.313 1.00 45.97 95 HIS A N 1
ATOM 740 C CA . HIS A 1 95 ? -12.335 21.627 92.412 1.00 45.97 95 HIS A CA 1
ATOM 741 C C . HIS A 1 95 ? -12.068 22.528 93.625 1.00 45.97 95 HIS A C 1
ATOM 743 O O . HIS A 1 95 ? -10.990 22.457 94.212 1.00 45.97 95 HIS A O 1
ATOM 749 N N . THR A 1 96 ? -13.085 23.263 94.068 1.00 41.75 96 THR A N 1
ATOM 750 C CA . THR A 1 96 ? -13.247 23.649 95.475 1.00 41.75 96 THR A CA 1
ATOM 751 C C . THR A 1 96 ? -14.729 23.623 95.823 1.00 41.75 96 THR A C 1
ATOM 753 O O . THR A 1 96 ? -15.519 24.381 95.256 1.00 41.75 96 THR A O 1
ATOM 756 N N . GLU A 1 97 ? -15.103 22.739 96.751 1.00 50.69 97 GLU A N 1
ATOM 757 C CA . GLU A 1 97 ? -16.373 22.803 97.475 1.00 50.69 97 GLU A CA 1
ATOM 758 C C . GLU A 1 97 ? -16.538 24.223 98.017 1.00 50.69 97 GLU A C 1
ATOM 760 O O . GLU A 1 97 ? -15.775 24.670 98.870 1.00 50.69 97 GLU A O 1
ATOM 765 N N . THR A 1 98 ? -17.493 24.955 97.456 1.00 42.75 98 THR A N 1
ATOM 766 C CA . THR A 1 98 ? -17.834 26.299 97.908 1.00 42.75 98 THR A CA 1
ATOM 767 C C . THR A 1 98 ? -19.315 2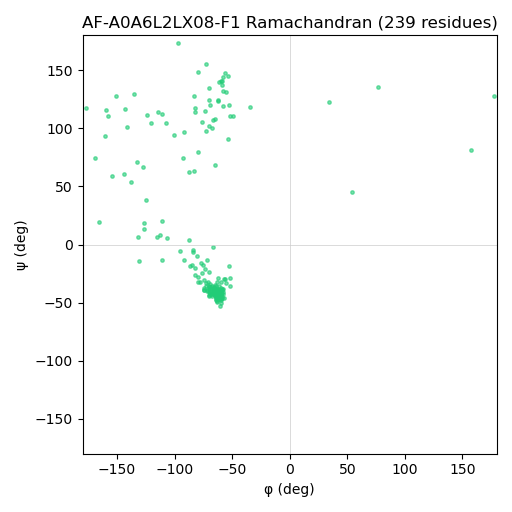6.277 98.229 1.00 42.75 98 THR A C 1
ATOM 769 O O . THR A 1 98 ? -20.151 26.070 97.352 1.00 42.75 98 THR A O 1
ATOM 772 N N . GLU A 1 99 ? -19.609 26.394 99.516 1.00 46.69 99 GLU A N 1
ATOM 773 C CA . GLU A 1 99 ? -20.935 26.517 100.107 1.00 46.69 99 GLU A CA 1
ATOM 774 C C . GLU A 1 99 ? -21.705 27.650 99.410 1.00 46.69 99 GLU A C 1
ATOM 776 O O . GLU A 1 99 ? -21.330 28.820 99.486 1.00 46.69 99 GLU A O 1
ATOM 781 N N . ILE A 1 100 ? -22.741 27.291 98.647 1.00 44.69 100 ILE A N 1
ATOM 782 C CA . ILE A 1 100 ? -23.495 28.237 97.822 1.00 44.69 100 ILE A CA 1
ATOM 783 C C . ILE A 1 100 ? -24.678 28.757 98.646 1.00 44.69 100 ILE A C 1
ATOM 785 O O . ILE A 1 100 ? -25.732 28.128 98.699 1.00 44.69 100 ILE A O 1
ATOM 789 N N . THR A 1 101 ? -24.526 29.921 99.275 1.00 58.94 101 THR A N 1
ATOM 790 C CA . THR A 1 101 ? -25.663 30.783 99.626 1.00 58.94 101 THR A CA 1
ATOM 791 C C . THR A 1 101 ? -25.732 31.883 98.573 1.00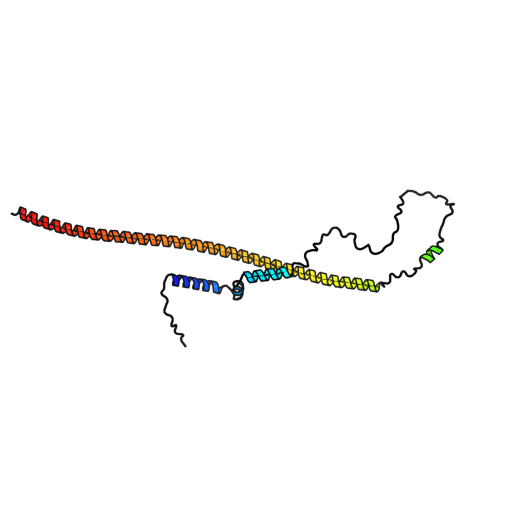 58.94 101 THR A C 1
ATOM 793 O O . THR A 1 101 ? -24.990 32.859 98.612 1.00 58.94 101 THR A O 1
ATOM 796 N N . SER A 1 102 ? -26.547 31.687 97.537 1.00 45.25 102 SER A N 1
ATOM 797 C CA . SER A 1 102 ? -26.739 32.715 96.512 1.00 45.25 102 SER A CA 1
ATOM 798 C C . SER A 1 102 ? -28.030 32.479 95.741 1.00 45.25 102 SER A C 1
ATOM 800 O O . SER A 1 102 ? -28.209 31.467 95.063 1.00 45.25 102 SER A O 1
ATOM 802 N N . ASP A 1 103 ? -28.936 33.433 95.889 1.00 52.94 103 ASP A N 1
ATOM 803 C CA . ASP A 1 103 ? -30.246 33.506 95.268 1.00 52.94 103 ASP A CA 1
ATOM 804 C C . ASP A 1 103 ? -30.118 33.652 93.743 1.00 52.94 103 ASP A C 1
ATOM 806 O O . ASP A 1 103 ? -29.740 34.724 93.274 1.00 52.94 103 ASP A O 1
ATOM 810 N N . SER A 1 104 ? -30.438 32.612 92.953 1.00 51.94 104 SER A N 1
ATOM 811 C CA . SER A 1 104 ? -30.888 32.735 91.546 1.00 51.94 104 SER A CA 1
ATOM 812 C C . SER A 1 104 ? -31.269 31.395 90.887 1.00 51.94 104 SER A C 1
ATOM 814 O O . SER A 1 104 ? -30.431 30.536 90.639 1.00 51.94 104 SER A O 1
ATOM 816 N N . ASN A 1 105 ? -32.549 31.287 90.508 1.00 61.72 105 ASN A N 1
ATOM 817 C CA . ASN A 1 105 ? -33.093 30.573 89.339 1.00 61.72 105 ASN A CA 1
ATOM 818 C C . ASN A 1 105 ? -32.749 29.085 89.119 1.00 61.72 105 ASN A C 1
ATOM 820 O O . ASN A 1 105 ? -32.524 28.663 87.983 1.00 61.72 105 ASN A O 1
ATOM 824 N N . ILE A 1 106 ? -32.819 28.254 90.161 1.00 60.97 106 ILE A N 1
ATOM 825 C CA . ILE A 1 106 ? -32.941 26.802 89.966 1.00 60.97 106 ILE A CA 1
ATOM 826 C C . ILE A 1 106 ? -34.386 26.502 89.555 1.00 60.97 106 ILE A C 1
ATOM 828 O O . ILE A 1 106 ? -35.303 26.559 90.374 1.00 60.97 106 ILE A O 1
ATOM 832 N N . ILE A 1 107 ? -34.597 26.194 88.275 1.00 61.44 107 ILE A N 1
ATOM 833 C CA . ILE A 1 107 ? -35.865 25.636 87.800 1.00 61.44 107 ILE A CA 1
ATOM 834 C C . ILE A 1 107 ? -36.060 24.273 88.495 1.00 61.44 107 ILE A C 1
ATOM 836 O O . ILE A 1 107 ? -35.175 23.418 88.389 1.00 61.44 107 ILE A O 1
ATOM 840 N N . PRO A 1 108 ? -37.178 24.033 89.210 1.00 62.59 108 PRO A N 1
ATOM 841 C CA . PRO A 1 108 ? -37.443 22.741 89.833 1.00 62.59 108 PRO A CA 1
ATOM 842 C C . PRO A 1 108 ? -37.478 21.633 88.778 1.00 62.59 108 PRO A C 1
ATOM 844 O O . PRO A 1 108 ? -38.056 21.812 87.707 1.00 62.59 108 PRO A O 1
ATOM 847 N N . TYR A 1 109 ? -36.918 20.463 89.095 1.00 54.22 109 TYR A N 1
ATOM 848 C CA . TYR A 1 109 ? -36.868 19.304 88.190 1.00 54.22 109 TYR A CA 1
ATOM 849 C C . TYR A 1 109 ? -38.244 18.930 87.600 1.00 54.22 109 TYR A C 1
ATOM 851 O O . TYR A 1 109 ? -38.335 18.456 86.472 1.00 54.22 109 TYR A O 1
ATOM 859 N N . SER A 1 110 ? -39.331 19.215 88.321 1.00 60.03 110 SER A N 1
ATOM 860 C CA . SER A 1 110 ? -40.709 19.025 87.856 1.00 60.03 110 SER A CA 1
ATOM 861 C C . SER A 1 110 ? -41.083 19.860 86.624 1.00 60.03 110 SER A C 1
ATOM 863 O O . SER A 1 110 ? -41.901 19.408 85.830 1.00 60.03 110 SER A O 1
ATOM 865 N N . GLN A 1 111 ? -40.479 21.033 86.422 1.00 58.53 111 GLN A N 1
ATOM 866 C CA . GLN A 1 111 ? -40.737 21.888 85.258 1.00 58.53 111 GLN A CA 1
ATOM 867 C C . GLN A 1 111 ? -39.980 21.403 84.009 1.00 58.53 111 GLN A C 1
ATOM 869 O O . GLN A 1 111 ? -40.516 21.462 82.907 1.00 58.53 111 GLN A O 1
ATOM 874 N N . TYR A 1 112 ? -38.789 20.817 84.180 1.00 58.56 112 TYR A N 1
ATOM 875 C CA . TYR A 1 112 ? -38.024 20.198 83.087 1.00 58.56 112 TYR A CA 1
ATOM 876 C C . TYR A 1 112 ? -38.763 19.000 82.461 1.00 58.56 112 TYR A C 1
ATOM 878 O O . TYR A 1 112 ? -38.672 18.760 81.260 1.00 58.56 112 TYR A O 1
ATOM 886 N N . VAL A 1 113 ? -39.538 18.266 83.266 1.00 56.41 113 VAL A N 1
ATOM 887 C CA . VAL A 1 113 ? -40.323 17.105 82.812 1.00 56.41 113 VAL A CA 1
ATOM 888 C C . VAL A 1 113 ? -41.567 17.520 82.015 1.00 56.41 113 VAL A C 1
ATOM 890 O O . VAL A 1 113 ? -41.964 16.801 81.102 1.00 56.41 113 VAL A O 1
ATOM 893 N N . ILE A 1 114 ? -42.152 18.685 82.308 1.00 58.50 114 ILE A N 1
ATOM 894 C CA . ILE A 1 114 ? -43.305 19.223 81.564 1.00 58.50 114 ILE A CA 1
ATOM 895 C C . ILE A 1 114 ? -42.859 19.752 80.192 1.00 58.50 114 ILE A C 1
ATOM 897 O O . ILE A 1 114 ? -43.531 19.503 79.193 1.00 58.50 114 ILE A O 1
ATOM 901 N N . ASP A 1 115 ? -41.689 20.392 80.123 1.00 51.28 115 ASP A N 1
ATOM 902 C CA . ASP A 1 115 ? -41.140 20.950 78.877 1.00 51.28 115 ASP A CA 1
ATOM 903 C C . ASP A 1 115 ? -40.535 19.879 77.942 1.00 51.28 115 ASP A C 1
ATOM 905 O O . ASP A 1 115 ? -40.338 20.125 76.751 1.00 51.28 115 ASP A O 1
ATOM 909 N N . LEU A 1 116 ? -40.270 18.672 78.456 1.00 59.38 116 LEU A N 1
ATOM 910 C CA . LEU A 1 116 ? -39.844 17.500 77.676 1.00 59.38 116 LEU A CA 1
ATOM 911 C C . LEU A 1 116 ? -41.006 16.723 77.046 1.00 59.38 116 LEU A C 1
ATOM 913 O O . LEU A 1 116 ? -40.766 15.790 76.275 1.00 59.38 116 LEU A O 1
ATOM 917 N N . GLN A 1 117 ? -42.258 17.074 77.351 1.00 49.16 117 GLN A N 1
ATOM 918 C CA . GLN A 1 117 ? -43.401 16.475 76.680 1.00 49.16 117 GLN A CA 1
ATOM 919 C C . GLN A 1 117 ? -43.473 17.046 75.258 1.00 49.16 117 GLN A C 1
ATOM 921 O O . GLN A 1 117 ? -43.665 18.252 75.098 1.00 49.16 117 GLN A O 1
ATOM 926 N N . PRO A 1 118 ? -43.285 16.230 74.203 1.00 52.16 118 PRO A N 1
ATOM 927 C CA . PRO A 1 118 ? -43.137 16.765 72.863 1.00 52.16 118 PRO A CA 1
ATOM 928 C C . PRO A 1 118 ? -44.478 17.336 72.403 1.00 52.16 118 PRO A C 1
ATOM 930 O O . PRO A 1 118 ? -45.376 16.604 71.982 1.00 52.16 118 PRO A O 1
ATOM 933 N N . ALA A 1 119 ? -44.609 18.663 72.445 1.00 46.28 119 ALA A N 1
ATOM 934 C CA . ALA A 1 119 ? -45.505 19.365 71.546 1.00 46.28 119 ALA A CA 1
ATOM 935 C C . ALA A 1 119 ? -45.125 18.904 70.138 1.00 46.28 119 ALA A C 1
ATOM 937 O O . ALA A 1 119 ? -43.964 19.018 69.752 1.00 46.28 119 ALA A O 1
ATOM 938 N N . ALA A 1 120 ? -46.074 18.293 69.430 1.00 50.47 120 ALA A N 1
ATOM 939 C CA . ALA A 1 120 ? -45.878 17.702 68.117 1.00 50.47 120 ALA A CA 1
ATOM 940 C C . ALA A 1 120 ? -45.275 18.728 67.145 1.00 50.47 120 ALA A C 1
ATOM 942 O O . ALA A 1 120 ? -45.989 19.466 66.466 1.00 50.47 120 ALA A O 1
ATOM 943 N N . ILE A 1 121 ? -43.944 18.772 67.077 1.00 44.16 121 ILE A N 1
ATOM 944 C CA . ILE A 1 121 ? -43.218 19.429 66.005 1.00 44.16 121 ILE A CA 1
ATOM 945 C C . ILE A 1 121 ? -43.538 18.592 64.775 1.00 44.16 121 ILE A C 1
ATOM 947 O O . ILE A 1 121 ? -43.108 17.445 64.652 1.00 44.16 121 ILE A O 1
ATOM 951 N N . GLN A 1 122 ? -44.364 19.159 63.903 1.00 49.16 122 GLN A N 1
ATOM 952 C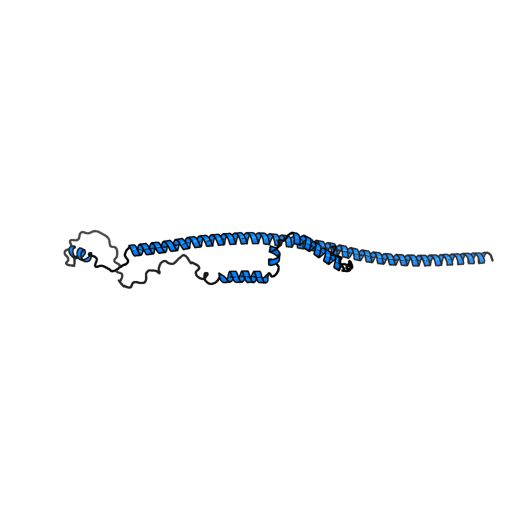 CA . GLN A 1 122 ? -44.741 18.625 62.600 1.00 49.16 122 GLN A CA 1
ATOM 953 C C . GLN A 1 122 ? -43.511 18.569 61.677 1.00 49.16 122 GLN A C 1
ATOM 955 O O . GLN A 1 122 ? -43.428 19.279 60.684 1.00 49.16 122 GLN A O 1
ATOM 960 N N . ASN A 1 123 ? -42.552 17.695 61.981 1.00 54.34 123 ASN A N 1
ATOM 961 C CA . ASN A 1 123 ? -41.629 17.134 60.999 1.00 54.34 123 ASN A CA 1
ATOM 962 C C . ASN A 1 123 ? -42.303 15.887 60.412 1.00 54.34 123 ASN A C 1
ATOM 964 O O . ASN A 1 123 ? -41.881 14.753 60.618 1.00 54.34 123 ASN A O 1
ATOM 968 N N . SER A 1 124 ? -43.442 16.094 59.749 1.00 51.09 124 SER A N 1
ATOM 969 C CA . SER A 1 124 ? -44.363 15.041 59.318 1.00 51.09 124 SER A CA 1
ATOM 970 C C . SER A 1 124 ? -43.934 14.392 57.997 1.00 51.09 124 SER A C 1
ATOM 972 O O . SER A 1 124 ? -44.648 14.451 56.996 1.00 51.09 124 SER A O 1
ATOM 974 N N . LYS A 1 125 ? -42.773 13.742 57.975 1.00 57.59 125 LYS A N 1
ATOM 975 C CA . LYS A 1 125 ? -42.599 12.569 57.112 1.00 57.59 125 LYS A CA 1
ATOM 976 C C . LYS A 1 125 ? -42.484 11.376 58.048 1.00 57.59 125 LYS A C 1
ATOM 978 O O . LYS A 1 125 ? -41.536 11.293 58.819 1.00 57.59 125 LYS A O 1
ATOM 983 N N . SER A 1 126 ? -43.484 10.492 58.037 1.00 66.12 126 SER A N 1
ATOM 984 C CA . SER A 1 126 ? -43.422 9.228 58.786 1.00 66.12 126 SER A CA 1
ATOM 985 C C . SER A 1 126 ? -42.144 8.480 58.400 1.00 66.12 126 SER A C 1
ATOM 987 O O . SER A 1 126 ? -41.786 8.533 57.222 1.00 66.12 126 SER A O 1
ATOM 989 N N . SER A 1 127 ? -41.491 7.755 59.317 1.00 71.56 127 SER A N 1
ATOM 990 C CA . SER A 1 127 ? -40.231 7.046 59.003 1.00 71.56 127 SER A CA 1
ATOM 991 C C . SER A 1 127 ? -40.362 6.163 57.750 1.00 71.56 127 SER A C 1
ATOM 993 O O . SER A 1 127 ? -39.489 6.172 56.891 1.00 71.56 127 SER A O 1
ATOM 995 N N . THR A 1 128 ? -41.535 5.557 57.549 1.00 66.62 128 THR A N 1
ATOM 996 C CA . THR A 1 128 ? -41.899 4.772 56.361 1.00 66.62 128 THR A CA 1
ATOM 997 C C . THR A 1 128 ? -41.746 5.530 55.031 1.00 66.62 128 THR A C 1
ATOM 999 O O . THR A 1 128 ? -41.410 4.937 54.010 1.00 66.62 128 THR A O 1
ATOM 1002 N N . GLN A 1 129 ? -41.972 6.848 55.015 1.00 78.38 129 GLN A N 1
ATOM 1003 C CA . GLN A 1 129 ? -41.832 7.690 53.821 1.00 78.38 129 GLN A CA 1
ATOM 1004 C C . GLN A 1 129 ? -40.359 8.003 53.517 1.00 78.38 129 GLN A C 1
ATOM 1006 O O . GLN A 1 129 ? -39.987 8.126 52.352 1.00 78.38 129 GLN A O 1
ATOM 1011 N N . GLN A 1 130 ? -39.517 8.117 54.547 1.00 79.06 130 GLN A N 1
ATOM 1012 C CA . GLN A 1 130 ? -38.066 8.233 54.386 1.00 79.06 130 GLN A CA 1
ATOM 1013 C C . GLN A 1 130 ? -37.461 6.917 53.896 1.00 79.06 130 GLN A C 1
ATOM 1015 O O . GLN A 1 130 ? -36.691 6.936 52.940 1.00 79.06 130 GLN A O 1
ATOM 1020 N N . ASP A 1 131 ? -37.883 5.786 54.461 1.00 85.25 131 ASP A N 1
ATOM 1021 C CA . ASP A 1 131 ? -37.425 4.456 54.045 1.00 85.25 131 ASP A CA 1
ATOM 1022 C C . ASP A 1 131 ? -37.780 4.168 52.576 1.00 85.25 131 ASP A C 1
ATOM 1024 O O . ASP A 1 131 ? -36.954 3.662 51.815 1.00 85.25 131 ASP A O 1
ATOM 1028 N N . ALA A 1 132 ? -38.976 4.575 52.134 1.00 87.56 132 ALA A N 1
ATOM 1029 C CA . ALA A 1 132 ? -39.393 4.467 50.736 1.00 87.56 132 ALA A CA 1
ATOM 1030 C C . ALA A 1 132 ? -38.560 5.353 49.785 1.00 87.56 132 ALA A C 1
ATOM 1032 O O . ALA A 1 132 ? -38.212 4.922 48.684 1.00 87.56 132 ALA A O 1
ATOM 1033 N N . LEU A 1 133 ? -38.205 6.575 50.203 1.00 89.75 133 LEU A N 1
ATOM 1034 C CA . LEU A 1 133 ? -37.325 7.461 49.430 1.00 89.75 133 LEU A CA 1
ATOM 1035 C C . LEU A 1 133 ? -35.903 6.893 49.327 1.00 89.75 133 LEU A C 1
ATOM 1037 O O . LEU A 1 133 ? -35.322 6.902 48.244 1.00 89.75 133 LEU A O 1
ATOM 1041 N N . ILE A 1 134 ? -35.367 6.347 50.421 1.00 90.81 134 ILE A N 1
ATOM 1042 C CA . ILE A 1 134 ? -34.055 5.687 50.443 1.00 90.81 134 ILE A CA 1
ATOM 1043 C C . ILE A 1 134 ? -34.056 4.473 49.505 1.00 90.81 134 ILE A C 1
ATOM 1045 O O . ILE A 1 134 ? -33.151 4.336 48.684 1.00 90.81 134 ILE A O 1
ATOM 1049 N N . ALA A 1 135 ? -35.095 3.634 49.553 1.00 93.25 135 ALA A N 1
ATOM 1050 C CA . ALA A 1 135 ? -35.232 2.484 48.660 1.00 93.25 135 ALA A CA 1
ATOM 1051 C C . ALA A 1 135 ? -35.282 2.895 47.175 1.00 93.25 135 ALA A C 1
ATOM 1053 O O . ALA A 1 135 ? -34.602 2.290 46.347 1.00 93.25 135 ALA A O 1
ATOM 1054 N N . SER A 1 136 ? -36.020 3.960 46.841 1.00 92.88 136 SER A N 1
ATOM 1055 C CA . SER A 1 136 ? -36.072 4.524 45.484 1.00 92.88 136 SER A CA 1
ATOM 1056 C C . SER A 1 136 ? -34.696 4.980 44.989 1.00 92.88 136 SER A C 1
ATOM 1058 O O . SER A 1 136 ? -34.315 4.680 43.858 1.00 92.88 136 SER A O 1
ATOM 1060 N N . VAL A 1 137 ? -33.938 5.701 45.819 1.00 93.12 137 VAL A N 1
ATOM 1061 C CA . VAL A 1 137 ? -32.588 6.172 45.464 1.00 93.12 137 VAL A CA 1
ATOM 1062 C C . VAL A 1 137 ? -31.631 4.992 45.274 1.00 93.12 137 VAL A C 1
ATOM 1064 O O . VAL A 1 137 ? -30.847 4.985 44.328 1.00 93.12 137 VAL A O 1
ATOM 1067 N N . ILE A 1 138 ? -31.732 3.953 46.109 1.00 94.25 138 ILE A N 1
ATOM 1068 C CA . ILE A 1 138 ? -30.932 2.728 45.968 1.00 94.25 138 ILE A CA 1
ATOM 1069 C C . ILE A 1 138 ? -31.222 2.023 44.634 1.00 94.25 138 ILE A C 1
ATOM 1071 O O . ILE A 1 138 ? -30.285 1.612 43.951 1.00 94.25 138 ILE A O 1
ATOM 1075 N N . GLU A 1 139 ? -32.486 1.900 44.225 1.00 91.25 139 GLU A N 1
ATOM 1076 C CA . GLU A 1 139 ? -32.845 1.287 42.936 1.00 91.25 139 GLU A CA 1
ATOM 1077 C C . GLU A 1 139 ? -32.357 2.106 41.727 1.00 91.25 139 GLU A C 1
ATOM 1079 O O . GLU A 1 139 ? -31.862 1.548 40.740 1.00 91.25 139 GLU A O 1
ATOM 1084 N N . GLN A 1 140 ? -32.402 3.438 41.816 1.00 92.00 140 GLN A N 1
ATOM 1085 C CA . GLN A 1 140 ? -31.830 4.316 40.789 1.00 92.00 140 GLN A CA 1
ATOM 1086 C C . GLN A 1 140 ? -30.308 4.155 40.683 1.00 92.00 140 GLN A C 1
ATOM 1088 O O . GLN A 1 140 ? -29.779 4.005 39.578 1.00 92.00 140 GLN A O 1
ATOM 1093 N N . LEU A 1 141 ? -29.606 4.116 41.820 1.00 95.06 141 LEU A N 1
ATOM 1094 C CA . LEU A 1 141 ? -28.158 3.913 41.863 1.00 95.06 141 LEU A CA 1
ATOM 1095 C C . LEU A 1 141 ? -27.759 2.544 41.304 1.00 95.06 141 LEU A C 1
ATOM 1097 O O . LEU A 1 141 ? -26.811 2.461 40.527 1.00 95.06 141 LEU A O 1
ATOM 1101 N N . LYS A 1 142 ? -28.506 1.476 41.611 1.00 96.31 142 LYS A N 1
ATOM 1102 C CA . LYS A 1 142 ? -28.281 0.149 41.007 1.00 96.31 142 LYS A CA 1
ATOM 1103 C C . LYS A 1 142 ? -28.361 0.205 39.484 1.00 96.31 142 LYS A C 1
ATOM 1105 O O . LYS A 1 142 ? -27.484 -0.323 38.803 1.00 96.31 142 LYS A O 1
ATOM 1110 N N . THR A 1 143 ? -29.382 0.875 38.954 1.00 94.25 143 THR A N 1
ATOM 1111 C CA . THR A 1 143 ? -29.567 1.026 37.504 1.00 94.25 143 THR A CA 1
ATOM 1112 C C . THR A 1 143 ? -28.412 1.809 36.874 1.00 94.25 143 THR A C 1
ATOM 1114 O O . THR A 1 143 ? -27.878 1.394 35.844 1.00 94.25 143 THR A O 1
ATOM 1117 N N . GLN A 1 144 ? -27.963 2.897 37.510 1.00 92.88 144 GLN A N 1
ATOM 1118 C CA . GLN A 1 144 ? -26.785 3.642 37.058 1.00 92.88 144 GLN A CA 1
ATOM 1119 C C . GLN A 1 144 ? -25.526 2.771 37.046 1.00 92.88 144 GLN A C 1
ATOM 1121 O O . GLN A 1 144 ? -24.829 2.739 36.036 1.00 92.88 144 GLN A O 1
ATOM 1126 N N . VAL A 1 145 ? -25.252 2.026 38.119 1.00 93.94 145 VAL A N 1
ATOM 1127 C CA . VAL A 1 145 ? -24.069 1.152 38.218 1.00 93.94 145 VAL A CA 1
ATOM 1128 C C . VAL A 1 145 ? -24.046 0.112 37.094 1.00 93.94 145 VAL A C 1
ATOM 1130 O O . VAL A 1 145 ? -23.006 -0.098 36.464 1.00 93.94 145 VAL A O 1
ATOM 1133 N N . VAL A 1 146 ? -25.190 -0.502 36.781 1.00 95.44 146 VAL A N 1
ATOM 1134 C CA . VAL A 1 146 ? -25.305 -1.443 35.654 1.00 95.44 146 VAL A CA 1
ATOM 1135 C C . VAL A 1 146 ? -25.006 -0.749 34.320 1.00 95.44 146 VAL A C 1
ATOM 1137 O O . VAL A 1 146 ? -24.234 -1.279 33.517 1.00 95.44 146 VAL A O 1
ATOM 1140 N N . ASN A 1 147 ? -25.544 0.454 34.096 1.00 94.56 147 ASN A N 1
ATOM 1141 C CA . ASN A 1 147 ? -25.295 1.223 32.873 1.00 94.56 147 ASN A CA 1
ATOM 1142 C C . ASN A 1 147 ? -23.816 1.611 32.715 1.00 94.56 147 ASN A C 1
ATOM 1144 O O . ASN A 1 147 ? -23.250 1.402 31.642 1.00 94.56 147 ASN A O 1
ATOM 1148 N N . TYR A 1 148 ? -23.164 2.105 33.773 1.00 91.31 148 TYR A N 1
ATOM 1149 C CA . TYR A 1 148 ? -21.733 2.435 33.748 1.00 91.31 148 TYR A CA 1
ATOM 1150 C C . TYR A 1 148 ? -20.866 1.211 33.441 1.00 91.31 148 TYR A C 1
ATOM 1152 O O . TYR A 1 148 ? -19.926 1.301 32.654 1.00 91.31 148 TYR A O 1
ATOM 1160 N N . THR A 1 149 ? -21.210 0.050 34.003 1.00 94.25 149 THR A N 1
ATOM 1161 C CA . THR A 1 149 ? -20.484 -1.204 33.745 1.00 94.25 149 THR A CA 1
ATOM 1162 C C . THR A 1 149 ? -20.591 -1.613 32.276 1.00 94.25 149 THR A C 1
ATOM 1164 O O . THR A 1 149 ? -19.597 -2.015 31.671 1.00 94.25 149 THR A O 1
ATOM 1167 N N . LYS A 1 150 ? -21.782 -1.467 31.684 1.00 96.62 150 LYS A N 1
ATOM 1168 C CA . LYS A 1 150 ? -22.015 -1.742 30.264 1.00 96.62 150 LYS A CA 1
ATOM 1169 C C . LYS A 1 150 ? -21.199 -0.810 29.365 1.00 96.62 150 LYS A C 1
ATOM 1171 O O . LYS A 1 150 ? -20.481 -1.292 28.498 1.00 96.62 150 LYS A O 1
ATOM 1176 N N . ILE A 1 151 ? -21.252 0.499 29.616 1.00 91.94 151 ILE A N 1
ATOM 1177 C CA . ILE A 1 151 ? -20.496 1.498 28.842 1.00 91.94 151 ILE A CA 1
ATOM 1178 C C . ILE A 1 151 ? -18.990 1.233 28.935 1.00 91.94 151 ILE A C 1
ATOM 1180 O O . ILE A 1 151 ? -18.290 1.289 27.928 1.00 91.94 151 ILE A O 1
ATOM 1184 N N . ASN A 1 152 ? -18.484 0.901 30.123 1.00 92.38 152 ASN A N 1
ATOM 1185 C CA . ASN A 1 152 ? -17.069 0.594 30.309 1.00 92.38 152 ASN A CA 1
ATOM 1186 C C . ASN A 1 152 ? -16.630 -0.640 29.500 1.00 92.38 152 ASN A C 1
ATOM 1188 O O . ASN A 1 152 ? -15.558 -0.632 28.893 1.00 92.38 152 ASN A O 1
ATOM 1192 N N . LEU A 1 153 ? -17.471 -1.678 29.445 1.00 96.69 153 LEU A N 1
ATOM 1193 C CA . LEU A 1 153 ? -17.225 -2.857 28.613 1.00 96.69 153 LEU A CA 1
ATOM 1194 C C . LEU A 1 153 ? -17.206 -2.496 27.119 1.00 96.69 153 LEU A C 1
ATOM 1196 O O . LEU A 1 153 ? -16.300 -2.911 26.396 1.00 96.69 153 LEU A O 1
ATOM 1200 N N . ASP A 1 154 ? -18.169 -1.695 26.661 1.00 93.88 154 ASP A N 1
ATOM 1201 C CA . ASP A 1 154 ? -18.255 -1.262 25.263 1.00 93.88 154 ASP A CA 1
ATOM 1202 C C . ASP A 1 154 ? -17.017 -0.439 24.858 1.00 93.88 154 ASP A C 1
ATOM 1204 O O . ASP A 1 154 ? -16.425 -0.681 23.803 1.00 93.88 154 ASP A O 1
ATOM 1208 N N . ILE A 1 155 ? -16.551 0.469 25.726 1.00 95.06 155 ILE A N 1
ATOM 1209 C CA . ILE A 1 155 ? -15.309 1.238 25.527 1.00 95.06 155 ILE A CA 1
ATOM 1210 C C . ILE A 1 155 ? -14.104 0.303 25.395 1.00 95.06 155 ILE A C 1
ATOM 1212 O O . ILE A 1 155 ? -13.256 0.499 24.519 1.00 95.06 155 ILE A O 1
ATOM 1216 N N . GLN A 1 156 ? -14.025 -0.732 26.233 1.00 97.31 156 GLN A N 1
ATOM 1217 C CA . GLN A 1 156 ? -12.950 -1.716 26.167 1.00 97.31 156 GLN A CA 1
ATOM 1218 C C . GLN A 1 156 ? -12.950 -2.464 24.823 1.00 97.31 156 GLN A C 1
ATOM 1220 O O . GLN A 1 156 ? -11.912 -2.535 24.163 1.00 97.31 156 GLN A O 1
ATOM 1225 N N . ILE A 1 157 ? -14.115 -2.935 24.365 1.00 95.88 157 ILE A N 1
ATOM 1226 C CA . ILE A 1 157 ? -14.270 -3.627 23.073 1.00 95.88 157 ILE A CA 1
ATOM 1227 C C . ILE A 1 157 ? -13.868 -2.716 21.904 1.00 95.88 157 ILE A C 1
ATOM 1229 O O . ILE A 1 157 ? -13.182 -3.151 20.970 1.00 95.88 157 ILE A O 1
ATOM 1233 N N . VAL A 1 158 ? -14.271 -1.444 21.941 1.00 94.50 158 VAL A N 1
ATOM 1234 C CA . VAL A 1 158 ? -13.907 -0.454 20.919 1.00 94.50 158 VAL A CA 1
ATOM 1235 C C . VAL A 1 158 ? -12.394 -0.223 20.894 1.00 94.50 158 VAL A C 1
ATOM 1237 O O . VAL A 1 158 ? -11.801 -0.236 19.812 1.00 94.50 158 VAL A O 1
ATOM 1240 N N . ASN A 1 159 ? -11.747 -0.085 22.054 1.00 93.50 159 ASN A N 1
ATOM 1241 C CA . ASN A 1 159 ? -10.294 0.089 22.151 1.00 93.50 159 ASN A CA 1
ATOM 1242 C C . ASN A 1 159 ? -9.518 -1.120 21.616 1.00 93.50 159 ASN A C 1
ATOM 1244 O O . ASN A 1 159 ? -8.554 -0.952 20.857 1.00 93.50 159 ASN A O 1
ATOM 1248 N N . ASP A 1 160 ? -9.952 -2.336 21.944 1.00 96.12 160 ASP A N 1
ATOM 1249 C CA . ASP A 1 160 ? -9.352 -3.567 21.424 1.00 96.12 160 ASP A CA 1
ATOM 1250 C C . ASP A 1 160 ? -9.505 -3.651 19.898 1.00 96.12 160 ASP A C 1
ATOM 1252 O O . ASP A 1 160 ? -8.548 -3.947 19.170 1.00 96.12 160 ASP A O 1
ATOM 1256 N N . THR A 1 161 ? -10.687 -3.292 19.391 1.00 96.62 161 THR A N 1
ATOM 1257 C CA . THR A 1 161 ? -10.981 -3.237 17.953 1.00 96.62 161 THR A CA 1
ATOM 1258 C C . THR A 1 161 ? -10.096 -2.218 17.235 1.00 96.62 161 THR A C 1
ATOM 1260 O O . THR A 1 161 ? -9.511 -2.523 16.189 1.00 96.62 161 THR A O 1
ATOM 1263 N N . LEU A 1 162 ? -9.956 -1.012 17.786 1.00 94.94 162 LEU A N 1
ATOM 1264 C CA . LEU A 1 162 ? -9.115 0.044 17.225 1.00 94.94 162 LEU A CA 1
ATOM 1265 C C . LEU A 1 162 ? -7.639 -0.372 17.215 1.00 94.94 162 LEU A C 1
ATOM 1267 O O . LEU A 1 162 ? -6.945 -0.196 16.211 1.00 94.94 162 LEU A O 1
ATOM 1271 N N . THR A 1 163 ? -7.181 -1.019 18.286 1.00 97.25 163 THR A N 1
ATOM 1272 C CA . THR A 1 163 ? -5.823 -1.563 18.400 1.00 97.25 163 THR A CA 1
ATOM 1273 C C . THR A 1 163 ? -5.552 -2.633 17.338 1.00 97.25 163 THR A C 1
ATOM 1275 O O . THR A 1 163 ? -4.494 -2.633 16.696 1.00 97.25 163 THR A O 1
ATOM 1278 N N . ALA A 1 164 ? -6.510 -3.531 17.093 1.00 95.88 164 ALA A N 1
ATOM 1279 C CA . ALA A 1 164 ? -6.407 -4.540 16.042 1.00 95.88 164 ALA A CA 1
ATOM 1280 C C . ALA A 1 164 ? -6.367 -3.912 14.636 1.00 95.88 164 ALA A C 1
ATOM 1282 O O . ALA A 1 164 ? -5.525 -4.293 13.813 1.00 95.88 164 ALA A O 1
ATOM 1283 N N . LYS A 1 165 ? -7.214 -2.909 14.369 1.00 95.62 165 LYS A N 1
ATOM 1284 C CA . LYS A 1 165 ? -7.211 -2.151 13.105 1.00 95.62 165 LYS A CA 1
ATOM 1285 C C . LYS A 1 165 ? -5.877 -1.442 12.875 1.00 95.62 165 LYS A C 1
ATOM 1287 O O . LYS A 1 165 ? -5.302 -1.574 11.796 1.00 95.62 165 LYS A O 1
ATOM 1292 N N . LEU A 1 166 ? -5.325 -0.783 13.893 1.00 93.31 166 LEU A N 1
ATOM 1293 C CA . LEU A 1 166 ? -4.025 -0.114 13.804 1.00 93.31 166 LEU A CA 1
ATOM 1294 C C . LEU A 1 166 ? -2.896 -1.097 13.454 1.00 93.31 166 LEU A C 1
ATOM 1296 O O . LEU A 1 166 ? -2.069 -0.815 12.583 1.00 93.31 166 LEU A O 1
ATOM 1300 N N . LYS A 1 167 ? -2.880 -2.287 14.072 1.00 96.69 167 LYS A N 1
ATOM 1301 C CA . LYS A 1 167 ? -1.929 -3.357 13.719 1.00 96.69 167 LYS A CA 1
ATOM 1302 C C . LYS A 1 167 ? -2.079 -3.795 12.258 1.00 96.69 167 LYS A C 1
ATOM 1304 O O . LYS A 1 167 ? -1.065 -3.981 11.580 1.00 96.69 167 LYS A O 1
ATOM 1309 N N . ARG A 1 168 ? -3.314 -3.932 11.757 1.00 95.88 168 ARG A N 1
ATOM 1310 C CA . ARG A 1 168 ? -3.589 -4.272 10.350 1.00 95.88 168 ARG A CA 1
ATOM 1311 C C . ARG A 1 168 ? -3.078 -3.180 9.407 1.00 95.88 168 ARG A C 1
ATOM 1313 O O . ARG A 1 168 ? -2.334 -3.509 8.485 1.00 95.88 168 ARG A O 1
ATOM 1320 N N . TYR A 1 169 ? -3.378 -1.908 9.672 1.00 91.69 169 TYR A N 1
ATOM 1321 C CA . TYR A 1 169 ? -2.888 -0.790 8.858 1.00 91.69 169 TYR A CA 1
ATOM 1322 C C . TYR A 1 169 ? -1.363 -0.710 8.842 1.00 91.69 169 TYR A C 1
ATOM 1324 O O . TYR A 1 169 ? -0.764 -0.594 7.777 1.00 91.69 169 TYR A O 1
ATOM 1332 N N . LYS A 1 170 ? -0.700 -0.893 9.989 1.00 94.88 170 LYS A N 1
ATOM 1333 C CA . LYS A 1 170 ? 0.768 -0.942 10.049 1.00 94.88 170 LYS A CA 1
ATOM 1334 C C . LYS A 1 170 ? 1.346 -2.059 9.171 1.00 94.88 170 LYS A C 1
ATOM 1336 O O . LYS A 1 170 ? 2.369 -1.861 8.514 1.00 94.88 170 LYS A O 1
ATOM 1341 N N . LYS A 1 171 ? 0.689 -3.223 9.127 1.00 93.94 171 LYS A N 1
ATOM 1342 C CA . LYS A 1 171 ? 1.075 -4.333 8.243 1.00 93.94 171 LYS A CA 1
ATOM 1343 C C . LYS A 1 171 ? 0.860 -3.981 6.768 1.00 93.94 171 LYS A C 1
ATOM 1345 O O . LYS A 1 171 ? 1.759 -4.226 5.970 1.00 93.94 171 LYS A O 1
ATOM 1350 N N . GLN A 1 172 ? -0.275 -3.373 6.419 1.00 83.44 172 GLN A N 1
ATOM 1351 C CA . GLN A 1 172 ? -0.571 -2.932 5.050 1.00 83.44 172 GLN A CA 1
ATOM 1352 C C . GLN A 1 172 ? 0.436 -1.888 4.553 1.00 83.44 172 GLN A C 1
ATOM 1354 O O . GLN A 1 172 ? 0.997 -2.052 3.474 1.00 83.44 172 GLN A O 1
ATOM 1359 N N . VAL A 1 173 ? 0.755 -0.877 5.367 1.00 86.69 173 VAL A N 1
ATOM 1360 C CA . VAL A 1 173 ? 1.766 0.144 5.042 1.00 86.69 173 VAL A CA 1
ATOM 1361 C C . VAL A 1 173 ? 3.133 -0.491 4.778 1.00 86.69 173 VAL A C 1
ATOM 1363 O O . VAL A 1 173 ? 3.817 -0.111 3.829 1.00 86.69 173 VAL A O 1
ATOM 1366 N N . LYS A 1 174 ? 3.531 -1.494 5.573 1.00 93.50 174 LYS A N 1
ATOM 1367 C CA . LYS A 1 174 ? 4.786 -2.226 5.343 1.00 93.50 174 LYS A CA 1
ATOM 1368 C C . LYS A 1 174 ? 4.780 -2.961 3.997 1.00 93.50 174 LYS A C 1
ATOM 1370 O O . LYS A 1 174 ? 5.768 -2.883 3.276 1.00 93.50 174 LYS A O 1
ATOM 1375 N N . ILE A 1 175 ? 3.683 -3.643 3.663 1.00 88.19 175 ILE A N 1
ATOM 1376 C CA . ILE A 1 175 ? 3.533 -4.359 2.384 1.00 88.19 175 ILE A CA 1
ATOM 1377 C C . ILE A 1 175 ? 3.592 -3.381 1.205 1.00 88.19 175 ILE A C 1
ATOM 1379 O O . ILE A 1 175 ? 4.306 -3.640 0.242 1.00 88.19 175 ILE A O 1
ATOM 1383 N N . LEU A 1 176 ? 2.902 -2.240 1.295 1.00 85.56 176 LEU A N 1
ATOM 1384 C CA . LEU A 1 176 ? 2.924 -1.207 0.255 1.00 85.56 176 LEU A CA 1
ATOM 1385 C C . LEU A 1 176 ? 4.330 -0.646 0.034 1.00 85.56 176 LEU A C 1
ATOM 1387 O O . LEU A 1 176 ? 4.766 -0.526 -1.108 1.00 85.56 176 LEU A O 1
ATOM 1391 N N . LYS A 1 177 ? 5.061 -0.350 1.114 1.00 86.81 177 LYS A N 1
ATOM 1392 C CA . LYS A 1 177 ? 6.437 0.155 1.027 1.00 86.81 177 LYS A CA 1
ATOM 1393 C C . LYS A 1 177 ? 7.379 -0.864 0.382 1.00 86.81 177 LYS A C 1
ATOM 1395 O O . LYS A 1 177 ? 8.183 -0.497 -0.468 1.00 86.81 177 LYS A O 1
ATOM 1400 N N . GLU A 1 178 ? 7.249 -2.138 0.742 1.00 80.12 178 GLU A N 1
ATOM 1401 C CA . GLU A 1 178 ? 8.028 -3.216 0.124 1.00 80.12 178 GLU A CA 1
ATOM 1402 C C . GLU A 1 178 ? 7.691 -3.369 -1.367 1.00 80.12 178 GLU A C 1
ATOM 1404 O O . GLU A 1 178 ? 8.588 -3.425 -2.206 1.00 80.12 178 GLU A O 1
ATOM 1409 N N . GLY A 1 179 ? 6.402 -3.344 -1.719 1.00 76.06 179 GLY A N 1
ATOM 1410 C CA . GLY A 1 179 ? 5.949 -3.390 -3.110 1.00 76.06 179 GLY A CA 1
ATOM 1411 C C . GLY A 1 179 ? 6.477 -2.223 -3.952 1.00 76.06 179 GLY A C 1
ATOM 1412 O O . GLY A 1 179 ? 6.908 -2.432 -5.085 1.00 76.06 179 GLY A O 1
ATOM 1413 N N . GLN A 1 180 ? 6.516 -1.009 -3.393 1.00 74.44 180 GLN A N 1
ATOM 1414 C CA . GLN A 1 180 ? 7.098 0.165 -4.053 1.00 74.44 180 GLN A CA 1
ATOM 1415 C C . GLN A 1 180 ? 8.603 0.009 -4.295 1.00 74.44 180 GLN A C 1
ATOM 1417 O O . GLN A 1 180 ? 9.070 0.327 -5.387 1.00 74.44 180 GLN A O 1
ATOM 1422 N N . ASN A 1 181 ? 9.353 -0.528 -3.328 1.00 72.31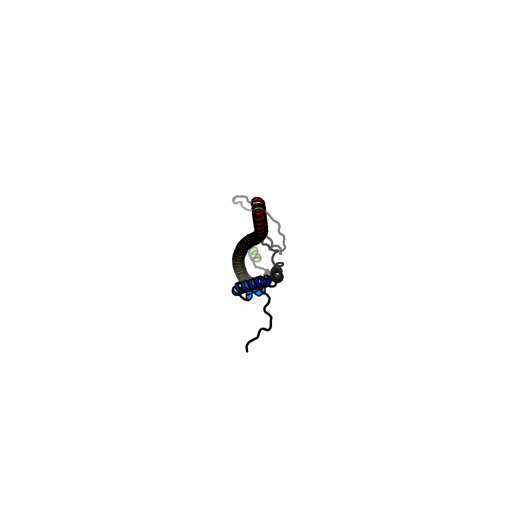 181 ASN A N 1
ATOM 1423 C CA . ASN A 1 181 ? 10.790 -0.777 -3.485 1.00 72.31 181 ASN A CA 1
ATOM 1424 C C . ASN A 1 181 ? 11.076 -1.785 -4.610 1.00 72.31 181 ASN A C 1
ATOM 1426 O O . ASN A 1 181 ? 11.988 -1.581 -5.412 1.00 72.31 181 ASN A O 1
ATOM 1430 N N . VAL A 1 182 ? 10.278 -2.853 -4.704 1.00 71.44 182 VAL A N 1
ATOM 1431 C CA . VAL A 1 182 ? 10.394 -3.855 -5.777 1.00 71.44 182 VAL A CA 1
ATOM 1432 C C . VAL A 1 182 ? 10.038 -3.251 -7.138 1.00 71.44 182 VAL A C 1
ATOM 1434 O O . VAL A 1 182 ? 10.744 -3.486 -8.118 1.00 71.44 182 VAL A O 1
ATOM 1437 N N . ALA A 1 183 ? 8.979 -2.440 -7.209 1.00 67.50 183 ALA A N 1
ATOM 1438 C CA . ALA A 1 183 ? 8.569 -1.775 -8.445 1.00 67.50 183 ALA A CA 1
ATOM 1439 C C . ALA A 1 183 ? 9.623 -0.775 -8.952 1.00 67.50 183 ALA A C 1
ATOM 1441 O O . ALA A 1 183 ? 9.915 -0.757 -10.148 1.00 67.50 183 ALA A O 1
ATOM 1442 N N . LEU A 1 184 ? 10.221 0.014 -8.052 1.00 72.25 184 LEU A N 1
ATOM 1443 C CA . LEU A 1 184 ? 11.338 0.915 -8.361 1.00 72.25 184 LEU A CA 1
ATOM 1444 C C . LEU A 1 184 ? 12.537 0.140 -8.912 1.00 72.25 184 LEU A C 1
ATOM 1446 O O . LEU A 1 184 ? 12.993 0.433 -10.012 1.00 72.25 184 LEU A O 1
ATOM 1450 N N . LYS A 1 185 ? 12.959 -0.926 -8.222 1.00 74.00 185 LYS A N 1
ATOM 1451 C CA . LYS A 1 185 ? 14.080 -1.768 -8.661 1.00 74.00 185 LYS A CA 1
ATOM 1452 C C . LYS A 1 185 ? 13.846 -2.401 -10.037 1.00 74.00 185 LYS A C 1
ATOM 1454 O O . LYS A 1 185 ? 14.759 -2.477 -10.851 1.00 74.00 185 LYS A O 1
ATOM 1459 N N . ASN A 1 186 ? 12.620 -2.839 -10.322 1.00 69.44 186 ASN A N 1
ATOM 1460 C CA . ASN A 1 186 ? 12.273 -3.371 -11.640 1.00 69.44 186 ASN A CA 1
ATOM 1461 C C . ASN A 1 186 ? 12.307 -2.294 -12.730 1.00 69.44 186 ASN A C 1
ATOM 1463 O O . ASN A 1 186 ? 12.701 -2.589 -13.855 1.00 69.44 186 ASN A O 1
ATOM 1467 N N . LYS A 1 187 ? 11.911 -1.056 -12.418 1.00 71.12 187 LYS A N 1
ATOM 1468 C CA . LYS A 1 187 ? 11.955 0.057 -13.371 1.00 71.12 187 LYS A CA 1
ATOM 1469 C C . LYS A 1 187 ? 13.390 0.430 -13.740 1.00 71.12 187 LYS A C 1
ATOM 1471 O O . LYS A 1 187 ? 13.647 0.639 -14.922 1.00 71.12 187 LYS A O 1
ATOM 1476 N N . ASP A 1 188 ? 14.297 0.451 -12.769 1.00 72.44 188 ASP A N 1
ATOM 1477 C CA . ASP A 1 188 ? 15.719 0.724 -13.009 1.00 72.44 188 ASP A CA 1
ATOM 1478 C C . ASP A 1 188 ? 16.336 -0.358 -13.910 1.00 72.44 188 ASP A C 1
ATOM 1480 O O . ASP A 1 188 ? 16.927 -0.041 -14.938 1.00 72.44 188 ASP A O 1
ATOM 1484 N N . ASN A 1 189 ? 16.050 -1.638 -13.640 1.00 71.44 189 ASN A N 1
ATOM 1485 C CA . ASN A 1 189 ? 16.497 -2.743 -14.498 1.00 71.44 189 ASN A CA 1
ATOM 1486 C C . ASN A 1 189 ? 15.960 -2.642 -15.943 1.00 71.44 189 ASN A C 1
ATOM 1488 O O . ASN A 1 189 ? 16.652 -2.995 -16.898 1.00 71.44 189 ASN A O 1
ATOM 1492 N N . VAL A 1 190 ? 14.713 -2.188 -16.120 1.00 68.75 190 VAL A N 1
ATOM 1493 C CA . VAL A 1 190 ? 14.112 -1.989 -17.451 1.00 68.75 190 VAL A CA 1
ATOM 1494 C C . VAL A 1 190 ? 14.751 -0.802 -18.173 1.00 68.75 190 VAL A C 1
ATOM 1496 O O . VAL A 1 190 ? 14.968 -0.883 -19.380 1.00 68.75 190 VAL A O 1
ATOM 1499 N N . LEU A 1 191 ? 15.072 0.279 -17.458 1.00 80.75 191 LEU A N 1
ATOM 1500 C CA . LEU A 1 191 ? 15.783 1.430 -18.019 1.00 80.75 191 LEU A CA 1
ATOM 1501 C C . LEU A 1 191 ? 17.196 1.049 -18.468 1.00 80.75 191 LEU A C 1
ATOM 1503 O O . LEU A 1 191 ? 17.571 1.387 -19.590 1.00 80.75 191 LEU A O 1
ATOM 1507 N N . ASP A 1 192 ? 17.929 0.283 -17.660 1.00 79.44 192 ASP A N 1
ATOM 1508 C CA . ASP A 1 192 ? 19.263 -0.212 -18.011 1.00 79.44 192 ASP A CA 1
ATOM 1509 C C . ASP A 1 192 ? 19.216 -1.130 -19.240 1.00 79.44 192 ASP A C 1
ATOM 1511 O O . ASP A 1 192 ? 20.010 -0.983 -20.169 1.00 79.44 192 ASP A O 1
ATOM 1515 N N . SER A 1 193 ? 18.236 -2.039 -19.302 1.00 80.94 193 SER A N 1
ATOM 1516 C CA . SER A 1 193 ? 18.028 -2.898 -20.474 1.00 80.94 193 SER A CA 1
ATOM 1517 C C . SER A 1 193 ? 17.650 -2.102 -21.726 1.00 80.94 193 SER A C 1
ATOM 1519 O O . SER A 1 193 ? 18.043 -2.480 -22.831 1.00 80.94 193 SER A O 1
ATOM 1521 N N . TRP A 1 194 ? 16.879 -1.022 -21.582 1.00 82.81 194 TRP A N 1
ATOM 1522 C CA . TRP A 1 194 ? 16.501 -0.161 -22.699 1.00 82.81 194 TRP A CA 1
ATOM 1523 C C . TRP A 1 194 ? 17.698 0.642 -23.216 1.00 82.81 194 TRP A C 1
ATOM 1525 O O . TRP A 1 194 ? 17.929 0.670 -24.424 1.00 82.81 194 TRP A O 1
ATOM 1535 N N . ALA A 1 195 ? 18.506 1.210 -22.317 1.00 82.31 195 ALA A N 1
ATOM 1536 C CA . ALA A 1 195 ? 19.747 1.896 -22.670 1.00 82.31 195 ALA A CA 1
ATOM 1537 C C . ALA A 1 195 ? 20.716 0.960 -23.413 1.00 82.31 195 ALA A C 1
ATOM 1539 O O . ALA A 1 195 ? 21.217 1.318 -24.479 1.00 82.31 195 ALA A O 1
ATOM 1540 N N . GLN A 1 196 ? 20.890 -0.272 -22.920 1.00 87.62 196 GLN A N 1
ATOM 1541 C CA . GLN A 1 196 ? 21.693 -1.295 -23.598 1.00 87.62 196 GLN A CA 1
ATOM 1542 C C . GLN A 1 196 ? 21.156 -1.630 -24.997 1.00 87.62 196 GLN A C 1
ATOM 1544 O O . GLN A 1 196 ? 21.935 -1.779 -25.935 1.00 87.62 196 GLN A O 1
ATOM 1549 N N . SER A 1 197 ? 19.833 -1.722 -25.172 1.00 84.56 197 SER A N 1
ATOM 1550 C CA . SER A 1 197 ? 19.236 -1.982 -26.489 1.00 84.56 197 SER A CA 1
ATOM 1551 C C . SER A 1 197 ? 19.513 -0.853 -27.484 1.00 84.56 197 SER A C 1
ATOM 1553 O O . SER A 1 197 ? 19.836 -1.128 -28.637 1.00 84.56 197 SER A O 1
ATOM 1555 N N . VAL A 1 198 ? 19.415 0.406 -27.044 1.00 89.06 198 VAL A N 1
ATOM 1556 C CA . VAL A 1 198 ? 19.711 1.579 -27.883 1.00 89.06 198 VAL A CA 1
ATOM 1557 C C . VAL A 1 198 ? 21.181 1.585 -28.306 1.00 89.06 198 VAL A C 1
ATOM 1559 O O . VAL A 1 198 ? 21.492 1.835 -29.470 1.00 89.06 198 VAL A O 1
ATOM 1562 N N . GLU A 1 199 ? 22.092 1.264 -27.388 1.00 92.12 199 GLU A N 1
ATOM 1563 C CA . GLU A 1 199 ? 23.522 1.185 -27.686 1.00 92.12 199 GLU A CA 1
ATOM 1564 C C . GLU A 1 199 ? 23.842 0.063 -28.688 1.00 92.12 199 GLU A C 1
ATOM 1566 O O . GLU A 1 199 ? 24.591 0.280 -29.642 1.00 92.12 199 GLU A O 1
ATOM 1571 N N . ILE A 1 200 ? 23.197 -1.101 -28.556 1.00 92.25 200 ILE A N 1
ATOM 1572 C CA . ILE A 1 200 ? 23.308 -2.203 -29.523 1.00 92.25 200 ILE A CA 1
ATOM 1573 C C . ILE A 1 200 ? 22.838 -1.778 -30.919 1.00 92.25 200 ILE A C 1
ATOM 1575 O O . ILE A 1 200 ? 23.483 -2.124 -31.912 1.00 92.25 200 ILE A O 1
ATOM 1579 N N . ASP A 1 201 ? 21.728 -1.051 -31.027 1.00 92.06 201 ASP A N 1
ATOM 1580 C CA . ASP A 1 201 ? 21.201 -0.634 -32.328 1.00 92.06 201 ASP A CA 1
ATOM 1581 C C . ASP A 1 201 ? 22.085 0.425 -33.000 1.00 92.06 201 ASP A C 1
ATOM 1583 O O . ASP A 1 201 ? 22.324 0.341 -34.208 1.00 92.06 201 ASP A O 1
ATOM 1587 N N . ASN A 1 202 ? 22.678 1.336 -32.223 1.00 92.25 202 ASN A N 1
ATOM 1588 C CA . ASN A 1 202 ? 23.696 2.262 -32.725 1.00 92.25 202 ASN A CA 1
ATOM 1589 C C . ASN A 1 202 ? 24.931 1.512 -33.248 1.00 92.25 202 ASN A C 1
ATOM 1591 O O . ASN A 1 202 ? 25.390 1.777 -34.359 1.00 92.25 202 ASN A O 1
ATOM 1595 N N . LEU A 1 203 ? 25.435 0.522 -32.501 1.00 95.75 203 LEU A N 1
ATOM 1596 C CA . LEU A 1 203 ? 26.579 -0.290 -32.930 1.00 95.75 203 LEU A CA 1
ATOM 1597 C C . LEU A 1 203 ? 26.289 -1.078 -34.214 1.00 95.75 203 LEU A C 1
ATOM 1599 O O . LEU A 1 203 ? 27.149 -1.158 -35.093 1.00 95.75 203 LEU A O 1
ATOM 1603 N N . LYS A 1 204 ? 25.080 -1.634 -34.363 1.00 95.19 204 LYS A N 1
ATOM 1604 C CA . LYS A 1 204 ? 24.655 -2.290 -35.613 1.00 95.19 204 LYS A CA 1
ATOM 1605 C C . LYS A 1 204 ? 24.670 -1.317 -36.789 1.00 95.19 204 LYS A C 1
ATOM 1607 O O . LYS A 1 204 ? 25.113 -1.698 -37.871 1.00 95.19 204 LYS A O 1
ATOM 1612 N N . G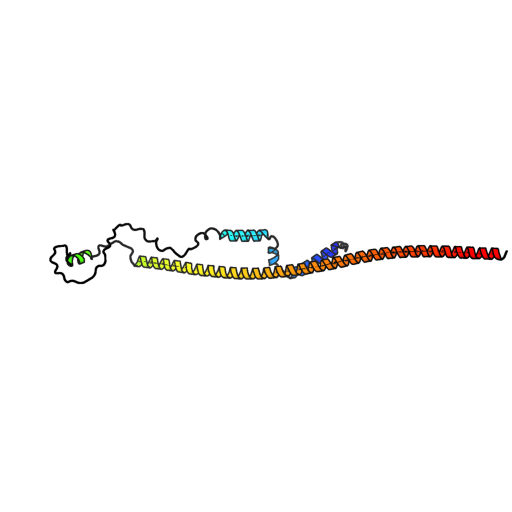LN A 1 205 ? 24.199 -0.087 -36.583 1.00 93.62 205 GLN A N 1
ATOM 1613 C CA . GLN A 1 205 ? 24.188 0.940 -37.621 1.00 93.62 205 GLN A CA 1
ATOM 1614 C C . GLN A 1 205 ? 25.613 1.312 -38.056 1.00 93.62 205 GLN A C 1
ATOM 1616 O O . GLN A 1 205 ? 25.905 1.295 -39.252 1.00 93.62 205 GLN A O 1
ATOM 1621 N N . THR A 1 206 ? 26.525 1.537 -37.107 1.00 96.44 206 THR A N 1
ATOM 1622 C CA . THR A 1 206 ? 27.944 1.799 -37.400 1.00 96.44 206 THR A CA 1
ATOM 1623 C C . THR A 1 206 ? 28.601 0.628 -38.134 1.00 96.44 206 THR A C 1
ATOM 1625 O O . THR A 1 206 ? 29.321 0.822 -39.113 1.00 96.44 206 THR A O 1
ATOM 1628 N N . LEU A 1 207 ? 28.324 -0.611 -37.718 1.00 97.25 207 LEU A N 1
ATOM 1629 C CA . LEU A 1 207 ? 28.849 -1.797 -38.396 1.00 97.25 207 LEU A CA 1
ATOM 1630 C C . LEU A 1 207 ? 28.338 -1.903 -39.842 1.00 97.25 207 LEU A C 1
ATOM 1632 O O . LEU A 1 207 ? 29.094 -2.276 -40.739 1.00 97.25 207 LEU A O 1
ATOM 1636 N N . LEU A 1 208 ? 27.071 -1.555 -40.081 1.00 96.56 208 LEU A N 1
ATOM 1637 C CA . LEU A 1 208 ? 26.477 -1.546 -41.416 1.00 96.56 208 LEU A CA 1
ATOM 1638 C C . LEU A 1 208 ? 27.131 -0.501 -42.331 1.00 96.56 208 LEU A C 1
ATOM 1640 O O . LEU A 1 208 ? 27.338 -0.771 -43.515 1.00 96.56 208 LEU A O 1
ATOM 1644 N N . GLU A 1 209 ? 27.467 0.675 -41.804 1.00 95.81 209 GLU A N 1
ATOM 1645 C CA . GLU A 1 209 ? 28.203 1.712 -42.537 1.00 95.81 209 GLU A CA 1
ATOM 1646 C C . GLU A 1 209 ? 29.606 1.236 -42.920 1.00 95.81 209 GLU A C 1
ATOM 1648 O O . GLU A 1 209 ? 29.954 1.271 -44.101 1.00 95.81 209 GLU A O 1
ATOM 1653 N N . HIS A 1 210 ? 30.356 0.659 -41.979 1.00 95.44 210 HIS A N 1
ATOM 1654 C CA . HIS A 1 210 ? 31.675 0.091 -42.272 1.00 95.44 210 HIS A CA 1
ATOM 1655 C C . HIS A 1 210 ? 31.636 -1.051 -43.292 1.00 95.44 210 HIS A C 1
ATOM 1657 O O . HIS A 1 210 ? 32.551 -1.185 -44.107 1.00 95.44 210 HIS A O 1
ATOM 1663 N N . LEU A 1 211 ? 30.591 -1.885 -43.285 1.00 95.12 211 LEU A N 1
ATOM 1664 C CA . LEU A 1 211 ? 30.421 -2.921 -44.308 1.00 95.12 211 LEU A CA 1
ATOM 1665 C C . LEU A 1 211 ? 30.233 -2.309 -45.701 1.00 95.12 211 LEU A C 1
ATOM 1667 O O . LEU A 1 211 ? 30.889 -2.744 -46.645 1.00 95.12 211 LEU A O 1
ATOM 1671 N N . LYS A 1 212 ? 29.416 -1.256 -45.827 1.00 96.12 212 LYS A N 1
ATOM 1672 C CA . LYS A 1 212 ? 29.233 -0.535 -47.099 1.00 96.12 212 LYS A CA 1
ATOM 1673 C C . LYS A 1 212 ? 30.526 0.125 -47.580 1.00 96.12 212 LYS A C 1
ATOM 1675 O O . LYS A 1 212 ? 30.832 0.073 -48.770 1.00 96.12 212 LYS A O 1
ATOM 1680 N N . GLU A 1 213 ? 31.298 0.721 -46.672 1.00 96.12 213 GLU A N 1
ATOM 1681 C CA . GLU A 1 213 ? 32.615 1.287 -46.989 1.00 96.12 213 GLU A CA 1
ATOM 1682 C C . GLU A 1 213 ? 33.578 0.213 -47.499 1.00 96.12 213 GLU A C 1
ATOM 1684 O O . GLU A 1 213 ? 34.245 0.408 -48.516 1.00 96.12 213 GLU A O 1
ATOM 1689 N N . ARG A 1 214 ? 33.623 -0.950 -46.836 1.00 93.06 214 ARG A N 1
ATOM 1690 C CA . ARG A 1 214 ? 34.454 -2.080 -47.266 1.00 93.06 214 ARG A CA 1
ATOM 1691 C C . ARG A 1 214 ? 34.060 -2.604 -48.641 1.00 93.06 214 ARG A C 1
ATOM 1693 O O . ARG A 1 214 ? 34.954 -2.898 -49.432 1.00 93.06 214 ARG A O 1
ATOM 1700 N N . ASP A 1 215 ? 32.769 -2.694 -48.937 1.00 96.56 215 ASP A N 1
ATOM 1701 C CA . ASP A 1 215 ? 32.291 -3.105 -50.260 1.00 96.56 215 ASP A CA 1
ATOM 1702 C C . ASP A 1 215 ? 32.697 -2.095 -51.341 1.00 96.56 215 ASP A C 1
ATOM 1704 O O . ASP A 1 215 ? 33.179 -2.485 -52.406 1.00 96.56 215 ASP A O 1
ATOM 1708 N N . SER A 1 216 ? 32.588 -0.795 -51.053 1.00 96.38 216 SER A N 1
ATOM 1709 C CA . SER A 1 216 ? 33.051 0.273 -51.950 1.00 96.38 216 SER A CA 1
ATOM 1710 C C . SER A 1 216 ? 34.566 0.200 -52.207 1.00 96.38 216 SER A C 1
ATOM 1712 O O . SER A 1 216 ? 35.030 0.255 -53.353 1.00 96.38 216 SER A O 1
ATOM 1714 N N . LEU A 1 217 ? 35.362 -0.014 -51.155 1.00 96.88 217 LEU A N 1
ATOM 1715 C CA . LEU A 1 217 ? 36.807 -0.219 -51.275 1.00 96.88 217 LEU A CA 1
ATOM 1716 C C . LEU A 1 217 ? 37.136 -1.467 -52.102 1.00 96.88 217 LEU A C 1
ATOM 1718 O O . LEU A 1 217 ? 38.025 -1.419 -52.949 1.00 96.88 217 LEU A O 1
ATOM 1722 N N . LEU A 1 218 ? 36.403 -2.567 -51.914 1.00 96.31 218 LEU A N 1
ATOM 1723 C CA . LEU A 1 218 ? 36.597 -3.796 -52.683 1.00 96.31 218 LEU A CA 1
ATOM 1724 C C . LEU A 1 218 ? 36.333 -3.577 -54.182 1.00 96.31 218 LEU A C 1
ATOM 1726 O O . LEU A 1 218 ? 37.101 -4.060 -55.022 1.00 96.31 218 LEU A O 1
ATOM 1730 N N . GLN A 1 219 ? 35.295 -2.811 -54.526 1.00 95.75 219 GLN A N 1
ATOM 1731 C CA . GLN A 1 219 ? 35.023 -2.411 -55.911 1.00 95.75 219 GLN A CA 1
ATOM 1732 C C . GLN A 1 219 ? 36.176 -1.576 -56.486 1.00 95.75 219 GLN A C 1
ATOM 1734 O O . GLN A 1 219 ? 36.641 -1.847 -57.593 1.00 95.75 219 GLN A O 1
ATOM 1739 N N . THR A 1 220 ? 36.702 -0.631 -55.704 1.00 95.44 220 THR A N 1
ATOM 1740 C CA . THR A 1 220 ? 37.821 0.236 -56.110 1.00 95.44 220 THR A CA 1
ATOM 1741 C C . THR A 1 220 ? 39.105 -0.564 -56.346 1.00 95.44 220 THR A C 1
ATOM 1743 O O . THR A 1 220 ? 39.770 -0.398 -57.367 1.00 95.44 220 THR A O 1
ATOM 1746 N N . VAL A 1 221 ? 39.435 -1.496 -55.447 1.00 96.06 221 VAL A N 1
ATOM 1747 C CA . VAL A 1 221 ? 40.591 -2.397 -55.595 1.00 96.06 221 VAL A CA 1
ATOM 1748 C C . VAL A 1 221 ? 40.446 -3.280 -56.835 1.00 96.06 221 VAL A C 1
ATOM 1750 O O . VAL A 1 221 ? 41.425 -3.521 -57.542 1.00 96.06 221 VAL A O 1
ATOM 1753 N N . THR A 1 222 ? 39.230 -3.739 -57.136 1.00 95.31 222 THR A N 1
ATOM 1754 C CA . THR A 1 222 ? 38.959 -4.539 -58.339 1.00 95.31 222 THR A CA 1
ATOM 1755 C C . THR A 1 222 ? 39.189 -3.728 -59.615 1.00 95.31 222 THR A C 1
ATOM 1757 O O . THR A 1 222 ? 39.805 -4.238 -60.551 1.00 95.31 222 THR A O 1
ATOM 1760 N N . LEU A 1 223 ? 38.756 -2.463 -59.641 1.00 96.44 223 LEU A N 1
ATOM 1761 C CA . LEU A 1 223 ? 39.003 -1.543 -60.754 1.00 96.44 223 LEU A CA 1
ATOM 1762 C C . LEU A 1 223 ? 40.509 -1.334 -60.975 1.00 96.44 223 LEU A C 1
ATOM 1764 O O . LEU A 1 223 ? 41.012 -1.616 -62.060 1.00 96.44 223 LEU A O 1
ATOM 1768 N N . LEU A 1 224 ? 41.240 -0.960 -59.920 1.00 95.75 224 LEU A N 1
ATOM 1769 C CA . LEU A 1 224 ? 42.690 -0.738 -59.974 1.00 95.75 224 LEU A CA 1
ATOM 1770 C C . LEU A 1 224 ? 43.455 -1.981 -60.441 1.00 95.75 224 LEU A C 1
ATOM 1772 O O . LEU A 1 224 ? 44.409 -1.880 -61.209 1.00 95.75 224 LEU A O 1
ATOM 1776 N N . LYS A 1 225 ? 43.027 -3.173 -60.011 1.00 95.56 225 LYS A N 1
ATOM 1777 C CA . LYS A 1 225 ? 43.621 -4.440 -60.453 1.00 95.56 225 LYS A CA 1
ATOM 1778 C C . LYS A 1 225 ? 43.455 -4.657 -61.958 1.00 95.56 225 LYS A C 1
ATOM 1780 O O . LYS A 1 225 ? 44.364 -5.185 -62.597 1.00 95.56 225 LYS A O 1
ATOM 1785 N N . ASN A 1 226 ? 42.306 -4.285 -62.518 1.00 93.81 226 ASN A N 1
ATOM 1786 C CA . ASN A 1 226 ? 42.067 -4.378 -63.956 1.00 93.81 226 ASN A CA 1
ATOM 1787 C C . ASN A 1 226 ? 42.902 -3.346 -64.728 1.00 93.81 226 ASN A C 1
ATOM 1789 O O . ASN A 1 226 ? 43.484 -3.696 -65.754 1.00 93.81 226 ASN A O 1
ATOM 1793 N N . ASP A 1 227 ? 43.017 -2.121 -64.210 1.00 94.94 227 ASP A N 1
ATOM 1794 C CA . ASP A 1 227 ? 43.849 -1.070 -64.806 1.00 94.94 227 ASP A CA 1
ATOM 1795 C C . ASP A 1 227 ? 45.332 -1.460 -64.823 1.00 94.94 227 ASP A C 1
ATOM 1797 O O . ASP A 1 227 ? 45.984 -1.337 -65.859 1.00 94.94 227 ASP A O 1
ATOM 1801 N N . PHE A 1 228 ? 45.848 -2.021 -63.724 1.00 93.44 228 PHE A N 1
ATOM 1802 C CA . PHE A 1 228 ? 47.230 -2.498 -63.645 1.00 93.44 228 PHE A CA 1
ATOM 1803 C C . PHE A 1 228 ? 47.521 -3.590 -64.679 1.00 93.44 228 PHE A C 1
ATOM 1805 O O . PHE A 1 228 ? 48.493 -3.486 -65.419 1.00 93.44 228 PHE A O 1
ATOM 1812 N N . LYS A 1 229 ? 46.644 -4.598 -64.801 1.00 91.88 229 LYS A N 1
ATOM 1813 C CA . LYS A 1 229 ? 46.790 -5.663 -65.811 1.00 91.88 229 LYS A CA 1
ATOM 1814 C C . LYS A 1 229 ? 46.813 -5.121 -67.241 1.00 91.88 229 LYS A C 1
ATOM 1816 O O . LYS A 1 229 ? 47.552 -5.630 -68.077 1.00 91.88 229 LYS A O 1
ATOM 1821 N N . LYS A 1 230 ? 45.989 -4.109 -67.529 1.00 90.25 230 LYS A N 1
ATOM 1822 C CA . LYS A 1 230 ? 45.937 -3.459 -68.844 1.00 90.25 230 LYS A CA 1
ATOM 1823 C C . LYS A 1 230 ? 47.209 -2.664 -69.134 1.00 90.25 230 LYS A C 1
ATOM 1825 O O . LYS A 1 230 ? 47.635 -2.587 -70.284 1.00 90.25 230 LYS A O 1
ATOM 1830 N N . GLU A 1 231 ? 47.791 -2.034 -68.122 1.00 89.62 231 GLU A N 1
ATOM 1831 C CA . GLU A 1 231 ? 49.040 -1.293 -68.284 1.00 89.62 231 GLU A CA 1
ATOM 1832 C C . GLU A 1 231 ? 50.241 -2.236 -68.429 1.00 89.62 231 GLU A C 1
ATOM 1834 O O . GLU A 1 231 ? 51.083 -2.022 -69.297 1.00 89.62 231 GLU A O 1
ATOM 1839 N N . GLU A 1 232 ? 50.261 -3.334 -67.671 1.00 86.12 232 GLU A N 1
ATOM 1840 C CA . GLU A 1 232 ? 51.248 -4.410 -67.795 1.00 86.12 232 GLU A CA 1
ATOM 1841 C C . GLU A 1 232 ? 51.238 -5.023 -69.204 1.00 86.12 232 GLU A C 1
ATOM 1843 O O . GLU A 1 232 ? 52.294 -5.131 -69.826 1.00 86.12 232 GLU A O 1
ATOM 1848 N N . SER A 1 233 ? 50.057 -5.320 -69.768 1.00 83.69 233 SER A N 1
ATOM 1849 C CA . SER A 1 233 ? 49.961 -5.839 -71.140 1.00 83.69 233 SER A CA 1
ATOM 1850 C C . SER A 1 233 ? 50.502 -4.856 -72.185 1.00 83.69 233 SER A C 1
ATOM 1852 O O . SER A 1 233 ? 51.260 -5.256 -73.061 1.00 83.69 233 SER A O 1
ATOM 1854 N N . LYS A 1 234 ? 50.188 -3.556 -72.069 1.00 84.19 234 LYS A N 1
ATOM 1855 C CA . LYS A 1 234 ? 50.720 -2.535 -72.993 1.00 84.19 234 LYS A CA 1
ATOM 1856 C C . LYS A 1 234 ? 52.234 -2.373 -72.887 1.00 84.19 234 LYS A C 1
ATOM 1858 O O . LYS A 1 234 ? 52.874 -2.021 -73.874 1.00 84.19 234 LYS A O 1
ATOM 1863 N N . ASN A 1 235 ? 52.792 -2.518 -71.686 1.00 80.00 235 ASN A N 1
ATOM 1864 C CA . ASN A 1 235 ? 54.225 -2.353 -71.485 1.00 80.00 235 ASN A CA 1
ATOM 1865 C C . ASN A 1 235 ? 55.000 -3.500 -72.149 1.00 80.00 235 ASN A C 1
ATOM 1867 O O . ASN A 1 235 ? 55.991 -3.237 -72.821 1.00 80.00 235 ASN A O 1
ATOM 1871 N N . ILE A 1 236 ? 54.484 -4.732 -72.061 1.00 81.38 236 ILE A N 1
ATOM 1872 C CA . ILE A 1 236 ? 55.025 -5.900 -72.777 1.00 81.38 236 ILE A CA 1
ATOM 1873 C C . ILE A 1 236 ? 54.963 -5.686 -74.298 1.00 81.38 236 ILE A C 1
ATOM 1875 O O . ILE A 1 236 ? 55.961 -5.898 -74.981 1.00 81.38 236 ILE A O 1
ATOM 1879 N N . ASP A 1 237 ? 53.835 -5.198 -74.831 1.00 75.94 237 ASP A N 1
ATOM 1880 C CA . ASP A 1 237 ? 53.698 -4.909 -76.269 1.00 75.94 237 ASP A CA 1
ATOM 1881 C C . ASP A 1 237 ? 54.726 -3.871 -76.765 1.00 75.94 237 ASP A C 1
ATOM 1883 O O . ASP A 1 237 ? 55.163 -3.929 -77.913 1.00 75.94 237 ASP A O 1
ATOM 1887 N N . ARG A 1 238 ? 55.125 -2.918 -75.909 1.00 77.75 238 ARG A N 1
ATOM 1888 C CA . ARG A 1 238 ? 56.126 -1.887 -76.231 1.00 77.75 238 ARG A CA 1
ATOM 1889 C C . ARG A 1 238 ? 57.567 -2.397 -76.129 1.00 77.75 238 ARG A C 1
ATOM 1891 O O . ARG A 1 238 ? 58.428 -1.859 -76.808 1.00 77.75 238 ARG A O 1
ATOM 1898 N N . GLU A 1 239 ? 57.835 -3.390 -75.286 1.00 71.00 239 GLU A N 1
ATOM 1899 C CA . GLU A 1 239 ? 59.176 -3.964 -75.087 1.00 71.00 239 GLU A CA 1
ATOM 1900 C C . GLU A 1 239 ? 59.541 -5.004 -76.166 1.00 71.00 239 GLU A C 1
ATOM 1902 O O . GLU A 1 239 ? 60.716 -5.283 -76.391 1.00 71.00 239 GLU A O 1
ATOM 1907 N N . ILE A 1 240 ? 58.534 -5.563 -76.849 1.00 71.12 240 ILE A N 1
ATOM 1908 C CA . ILE A 1 240 ? 58.686 -6.545 -77.939 1.00 71.12 240 ILE A CA 1
ATOM 1909 C C . ILE A 1 240 ? 58.756 -5.877 -79.336 1.00 71.12 240 ILE A C 1
ATOM 1911 O O . ILE A 1 240 ? 59.142 -6.539 -80.303 1.00 71.12 240 ILE A O 1
ATOM 1915 N N . ALA A 1 241 ? 58.403 -4.591 -79.456 1.00 59.31 241 ALA A N 1
ATOM 1916 C CA . ALA A 1 241 ? 58.409 -3.813 -80.705 1.00 59.31 241 ALA A CA 1
ATOM 1917 C C . ALA A 1 241 ? 59.745 -3.092 -80.957 1.00 59.31 241 ALA A C 1
ATOM 1919 O O . ALA A 1 241 ? 60.168 -3.058 -82.136 1.00 59.31 241 ALA A O 1
#

pLDDT: mean 70.21, std 20.49, range [31.83, 97.31]

Mean predicted aligned error: 23.02 Å

Radius of gyration: 55.17 Å; Cα contacts (8 Å, |Δi|>4): 7; chains: 1; bounding box: 105×56×181 Å